Protein AF-A0A2V6L3S3-F1 (afdb_monomer_lite)

Secondary structure (DSSP, 8-state):
-HHHHHHHHHHHHH-GGGGGGT-HHHHHHHHHHHHHHHHHHHHHHHHHHTS-HHHHHHHHHHHHTTT--TT---PPPP-------HHHHHHHHHHHHHHHSTTSPPPPEEEEPPP-THHHHHHHHHHHHHHHHH-TTTGGGEEEEE--THHHHHHHHHHHHTTSTT-S-HHHHHHHHHHS--HHHHHHHIIIIIHHHTT--

pLDDT: mean 93.57, std 4.84, range [70.62, 98.62]

Radius of gyration: 24.28 Å; chains: 1; bounding box: 56×35×71 Å

Foldseek 3Di:
DQVVLVVLLVCLVVPLLVLLVQDDVSLVVSLVVNCCVVVVVQVVVCVVVVHNSVVVLVVLLVVCVVPDDPPDDDDDPDDPDPDDDLVVLVVVLCVQVCVVPPPDDAAADEAEFDDDALVSLLVLQLVLQVVCLVPVCVVSRYSYYHADHSVVNNVVLLVVCNPPPPPNTSNVSSNVVSPRDPPSSVSSCVSRVSVVSSNPD

Structure (mmCIF, N/CA/C/O backbone):
data_AF-A0A2V6L3S3-F1
#
_entry.id   AF-A0A2V6L3S3-F1
#
loop_
_atom_site.group_PDB
_atom_site.id
_atom_site.type_symbol
_atom_site.label_atom_id
_atom_site.label_alt_id
_atom_site.label_comp_id
_atom_site.label_asym_id
_atom_site.label_entity_id
_atom_site.label_seq_id
_atom_site.pdbx_PDB_ins_code
_atom_site.Cartn_x
_atom_site.Cartn_y
_atom_site.Cartn_z
_atom_site.occupancy
_atom_site.B_iso_or_equiv
_atom_site.auth_seq_id
_atom_site.auth_comp_id
_atom_site.auth_asym_id
_atom_site.auth_atom_id
_atom_site.pdbx_PDB_model_num
ATOM 1 N N . MET A 1 1 ? 25.299 8.317 -16.254 1.00 91.31 1 MET A N 1
ATOM 2 C CA . MET A 1 1 ? 23.935 7.780 -16.055 1.00 91.31 1 MET A CA 1
ATOM 3 C C . MET A 1 1 ? 23.843 6.267 -16.187 1.00 91.31 1 MET A C 1
ATOM 5 O O . MET A 1 1 ? 23.388 5.664 -15.231 1.00 91.31 1 MET A O 1
ATOM 9 N N . ALA A 1 2 ? 24.314 5.629 -17.267 1.00 91.38 2 ALA A N 1
ATOM 10 C CA . ALA A 1 2 ? 24.193 4.167 -17.424 1.00 91.38 2 ALA A CA 1
ATOM 11 C C . ALA A 1 2 ? 24.757 3.348 -16.238 1.00 91.38 2 ALA A C 1
ATOM 13 O O . ALA A 1 2 ? 24.059 2.496 -15.701 1.00 91.38 2 ALA A O 1
ATOM 14 N N . ALA A 1 3 ? 25.972 3.659 -15.766 1.00 94.81 3 ALA A N 1
ATOM 15 C CA . ALA A 1 3 ? 26.565 2.986 -14.603 1.00 94.81 3 ALA A CA 1
ATOM 16 C C . ALA A 1 3 ? 25.750 3.177 -13.308 1.00 94.81 3 ALA A C 1
ATOM 18 O O . ALA A 1 3 ? 25.602 2.243 -12.529 1.00 94.81 3 ALA A O 1
ATOM 19 N N . ILE A 1 4 ? 25.180 4.372 -13.105 1.00 94.94 4 ILE A N 1
ATOM 20 C CA . ILE A 1 4 ? 24.318 4.670 -11.951 1.00 94.94 4 ILE A CA 1
ATOM 21 C C . ILE A 1 4 ? 23.048 3.827 -12.028 1.00 94.94 4 ILE A C 1
ATOM 23 O O . ILE A 1 4 ? 22.663 3.216 -11.043 1.00 94.94 4 ILE A O 1
ATOM 27 N N . ALA A 1 5 ? 22.425 3.748 -13.200 1.00 94.19 5 ALA A N 1
ATOM 28 C CA . ALA A 1 5 ? 21.208 2.974 -13.384 1.00 94.19 5 ALA A CA 1
ATOM 29 C C . ALA A 1 5 ? 21.429 1.465 -13.173 1.00 94.19 5 ALA A C 1
ATOM 31 O O . ALA A 1 5 ? 20.579 0.807 -12.584 1.00 94.19 5 ALA A O 1
ATOM 32 N N . LEU A 1 6 ? 22.589 0.927 -13.577 1.00 94.56 6 LEU A N 1
ATOM 33 C CA . LEU A 1 6 ? 22.979 -0.455 -13.269 1.00 94.56 6 LEU A CA 1
ATOM 34 C C . LEU A 1 6 ? 23.211 -0.671 -11.768 1.00 94.56 6 LEU A C 1
ATOM 36 O O . LEU A 1 6 ? 22.798 -1.691 -11.226 1.00 94.56 6 LEU A O 1
ATOM 40 N N . LEU A 1 7 ? 23.833 0.290 -11.080 1.00 96.31 7 LEU A N 1
ATOM 41 C CA . LEU A 1 7 ? 24.012 0.217 -9.630 1.00 96.31 7 LEU A CA 1
ATOM 42 C C . LEU A 1 7 ? 22.666 0.265 -8.897 1.00 96.31 7 LEU A C 1
ATOM 44 O O . LEU A 1 7 ? 22.451 -0.518 -7.979 1.00 96.31 7 LEU A O 1
ATOM 48 N N . LEU A 1 8 ? 21.751 1.140 -9.323 1.00 95.94 8 LEU A N 1
ATOM 49 C CA . LEU A 1 8 ? 20.394 1.229 -8.779 1.00 95.94 8 LEU A CA 1
ATOM 50 C C . LEU A 1 8 ? 19.591 -0.045 -9.047 1.00 95.94 8 LEU A C 1
ATOM 52 O O . LEU A 1 8 ? 18.890 -0.510 -8.156 1.00 95.94 8 LEU A O 1
ATOM 56 N N . LEU A 1 9 ? 19.744 -0.652 -10.227 1.00 95.38 9 LEU A N 1
ATOM 57 C CA . LEU A 1 9 ? 19.162 -1.957 -10.531 1.00 95.38 9 LEU A CA 1
ATOM 58 C C . LEU A 1 9 ? 19.635 -3.018 -9.535 1.00 95.38 9 LEU A C 1
ATOM 60 O O . LEU A 1 9 ? 18.805 -3.700 -8.941 1.00 95.38 9 LEU A O 1
ATOM 64 N N . VAL A 1 10 ? 20.948 -3.139 -9.317 1.00 96.44 10 VAL A N 1
ATOM 65 C CA . VAL A 1 10 ? 21.502 -4.104 -8.353 1.00 96.44 10 VAL A CA 1
ATOM 66 C C . VAL A 1 10 ? 21.004 -3.804 -6.938 1.00 96.44 10 VAL A C 1
ATOM 68 O O . VAL A 1 10 ? 20.539 -4.711 -6.253 1.00 96.44 10 VAL A O 1
ATOM 71 N N . LEU A 1 11 ? 21.039 -2.535 -6.520 1.00 96.75 11 LEU A N 1
ATOM 72 C CA . LEU A 1 11 ? 20.575 -2.105 -5.203 1.00 96.75 11 LEU A CA 1
ATOM 73 C C . LEU A 1 11 ? 19.108 -2.482 -4.970 1.00 96.75 11 LEU A C 1
ATOM 75 O O . LEU A 1 11 ? 18.806 -3.149 -3.988 1.00 96.75 11 LEU A O 1
ATOM 79 N N . PHE A 1 12 ? 18.205 -2.110 -5.877 1.00 95.56 12 PHE A N 1
ATOM 80 C CA . PHE A 1 12 ? 16.772 -2.361 -5.708 1.00 95.56 12 PHE A CA 1
ATOM 81 C C . PHE A 1 12 ? 16.374 -3.818 -5.946 1.00 95.56 12 PHE A C 1
ATOM 83 O O . PHE A 1 12 ? 15.320 -4.224 -5.475 1.00 95.56 12 PHE A O 1
ATOM 90 N N . THR A 1 13 ? 17.217 -4.623 -6.598 1.00 93.50 13 THR A N 1
ATOM 91 C CA . THR A 1 13 ? 17.021 -6.081 -6.664 1.00 93.50 13 THR A CA 1
ATOM 92 C C . THR A 1 13 ? 17.304 -6.743 -5.312 1.00 93.50 13 THR A C 1
ATOM 94 O O . THR A 1 13 ? 16.596 -7.663 -4.915 1.00 93.50 13 THR A O 1
ATOM 97 N N . ILE A 1 14 ? 18.341 -6.290 -4.598 1.00 95.00 14 ILE A N 1
ATOM 98 C CA . ILE A 1 14 ? 18.756 -6.890 -3.319 1.00 95.00 14 ILE A CA 1
ATOM 99 C C . ILE A 1 14 ? 17.942 -6.312 -2.153 1.00 95.00 14 ILE A C 1
ATOM 101 O O . ILE A 1 14 ? 17.515 -7.048 -1.266 1.00 95.00 14 ILE A O 1
ATOM 105 N N . THR A 1 15 ? 17.727 -4.996 -2.142 1.00 94.81 15 THR A N 1
ATOM 106 C CA . THR A 1 15 ? 17.045 -4.267 -1.066 1.00 94.81 15 THR A CA 1
ATOM 107 C C . THR A 1 15 ? 16.079 -3.210 -1.619 1.00 94.81 15 THR A C 1
ATOM 109 O O . THR A 1 15 ? 16.384 -2.014 -1.610 1.00 94.81 15 THR A O 1
ATOM 112 N N . PRO A 1 16 ? 14.859 -3.601 -2.038 1.00 92.00 16 PRO A N 1
ATOM 113 C CA . PRO A 1 16 ? 13.842 -2.659 -2.520 1.00 92.00 16 PRO A CA 1
ATOM 114 C C . PRO A 1 16 ? 13.522 -1.528 -1.533 1.00 92.00 16 PRO A C 1
ATOM 116 O O . PRO A 1 16 ? 13.318 -0.379 -1.925 1.00 92.00 16 PRO A O 1
ATOM 119 N N . THR A 1 17 ? 13.526 -1.829 -0.232 1.00 94.12 17 THR A N 1
ATOM 120 C CA . THR A 1 17 ? 13.253 -0.860 0.842 1.00 94.12 17 THR A CA 1
ATOM 121 C C . THR A 1 17 ? 14.317 0.228 0.955 1.00 94.12 17 THR A C 1
ATOM 123 O O . THR A 1 17 ? 14.022 1.303 1.469 1.00 94.12 17 THR A O 1
ATOM 126 N N . ALA A 1 18 ? 15.519 0.034 0.396 1.00 95.19 18 ALA A N 1
ATOM 127 C CA . ALA A 1 18 ? 16.533 1.086 0.340 1.00 95.19 18 ALA A CA 1
ATOM 128 C C . ALA A 1 18 ? 16.036 2.331 -0.416 1.00 95.19 18 ALA A C 1
ATOM 130 O O . ALA A 1 18 ? 16.519 3.428 -0.145 1.00 95.19 18 ALA A O 1
ATOM 131 N N . ALA A 1 19 ? 15.047 2.181 -1.308 1.00 95.38 19 ALA A N 1
ATOM 132 C CA . ALA A 1 19 ? 14.398 3.284 -2.013 1.00 95.38 19 ALA A CA 1
ATOM 133 C C . ALA A 1 19 ? 13.765 4.325 -1.068 1.00 95.38 19 ALA A C 1
ATOM 135 O O . ALA A 1 19 ? 13.717 5.504 -1.417 1.00 95.38 19 ALA A O 1
ATOM 136 N N . GLN A 1 20 ? 13.347 3.924 0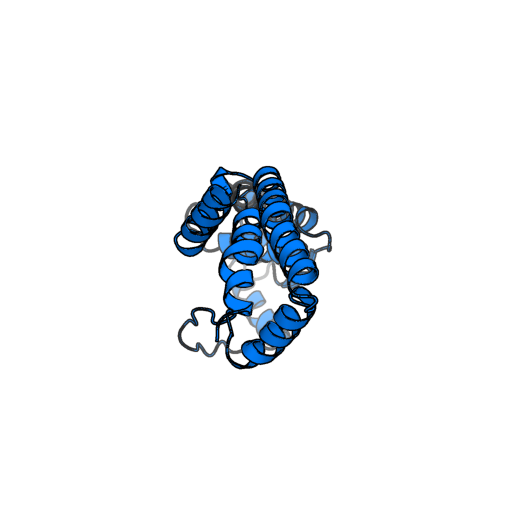.139 1.00 94.88 20 GLN A N 1
ATOM 137 C CA . GLN A 1 20 ? 12.786 4.834 1.149 1.00 94.88 20 GLN A CA 1
ATOM 138 C C . GLN A 1 20 ? 13.785 5.919 1.565 1.00 94.88 20 GLN A C 1
ATOM 140 O O . GLN A 1 20 ? 13.397 7.059 1.795 1.00 94.88 20 GLN A O 1
ATOM 145 N N . ASN A 1 21 ? 15.086 5.604 1.568 1.00 94.94 21 ASN A N 1
ATOM 146 C CA . ASN A 1 21 ? 16.140 6.561 1.921 1.00 94.94 21 ASN A CA 1
ATOM 147 C C . ASN A 1 21 ? 16.337 7.662 0.864 1.00 94.94 21 ASN A C 1
ATOM 149 O O . ASN A 1 21 ? 16.964 8.680 1.146 1.00 94.94 21 ASN A O 1
ATOM 153 N N . PHE A 1 22 ? 15.841 7.456 -0.359 1.00 94.38 22 PHE A N 1
ATOM 154 C CA . PHE A 1 22 ? 15.927 8.436 -1.445 1.00 94.38 22 PHE A CA 1
ATOM 155 C C . PHE A 1 22 ? 14.681 9.323 -1.510 1.00 94.38 22 PHE A C 1
ATOM 157 O O . PHE A 1 22 ? 14.774 10.489 -1.902 1.00 94.38 22 PHE A O 1
ATOM 164 N N . GLY A 1 23 ? 13.525 8.763 -1.149 1.00 93.88 23 GLY A N 1
ATOM 165 C CA . GLY A 1 23 ? 12.222 9.401 -1.260 1.00 93.88 23 GLY A CA 1
ATOM 166 C C . GLY A 1 23 ? 11.669 9.433 -2.689 1.00 93.88 23 GLY A C 1
ATOM 167 O O . GLY A 1 23 ? 12.393 9.372 -3.690 1.00 93.88 23 GLY A O 1
ATOM 168 N N . LEU A 1 24 ? 10.347 9.586 -2.773 1.00 93.75 24 LEU A N 1
ATOM 169 C CA . LEU A 1 24 ? 9.568 9.425 -4.003 1.00 93.75 24 LEU A CA 1
ATOM 170 C C . LEU A 1 24 ? 10.051 10.302 -5.162 1.00 93.75 24 LEU A C 1
ATOM 172 O O . LEU A 1 24 ? 10.251 9.818 -6.277 1.00 93.75 24 LEU A O 1
ATOM 176 N N . GLY A 1 25 ? 10.246 11.599 -4.905 1.00 95.62 25 GLY A N 1
ATOM 177 C CA . GLY A 1 25 ? 10.663 12.552 -5.936 1.00 95.62 25 GLY A CA 1
ATOM 178 C C . GLY A 1 25 ? 12.017 12.188 -6.545 1.00 95.62 25 GLY A C 1
ATOM 179 O O . GLY A 1 25 ? 12.182 12.221 -7.765 1.00 95.62 25 GLY A O 1
ATOM 180 N N . THR A 1 26 ? 12.965 11.760 -5.709 1.00 96.38 26 THR A N 1
ATOM 181 C CA . THR A 1 26 ? 14.287 11.312 -6.154 1.00 96.38 26 THR A CA 1
ATOM 182 C C . THR A 1 26 ? 14.177 10.054 -7.004 1.00 96.38 26 THR A C 1
ATOM 184 O O . THR A 1 26 ? 14.771 10.003 -8.080 1.00 96.38 26 THR A O 1
ATOM 187 N N . ILE A 1 27 ? 13.387 9.062 -6.574 1.00 96.81 27 ILE A N 1
ATOM 188 C CA . ILE A 1 27 ? 13.175 7.827 -7.341 1.00 96.81 27 ILE A CA 1
ATOM 189 C C . ILE A 1 27 ? 12.592 8.136 -8.721 1.00 96.81 27 ILE A C 1
ATOM 191 O O . ILE A 1 27 ? 13.123 7.648 -9.717 1.00 96.81 27 ILE A O 1
ATOM 195 N N . LEU A 1 28 ? 11.577 8.998 -8.815 1.00 96.06 28 LEU A N 1
ATOM 196 C CA . LEU A 1 28 ? 10.986 9.390 -10.099 1.00 96.06 28 LEU A CA 1
ATOM 197 C C . LEU A 1 28 ? 12.007 10.062 -11.030 1.00 96.06 28 LEU A C 1
ATOM 199 O O . LEU A 1 28 ? 12.094 9.708 -12.207 1.00 96.06 28 LEU A O 1
ATOM 203 N N . CYS A 1 29 ? 12.824 10.978 -10.506 1.00 96.88 29 CYS A N 1
ATOM 204 C CA . CYS A 1 29 ? 13.893 11.621 -11.273 1.00 96.88 29 CYS A CA 1
ATOM 205 C C . CYS A 1 29 ? 14.959 10.616 -11.738 1.00 96.88 29 CYS A C 1
ATOM 207 O O . CYS A 1 29 ? 15.397 10.669 -12.889 1.00 96.88 29 CYS A O 1
ATOM 209 N N . LEU A 1 30 ? 15.361 9.681 -10.872 1.00 96.12 30 LEU A N 1
ATOM 210 C CA . LEU A 1 30 ? 16.334 8.637 -11.200 1.00 96.12 30 LEU A CA 1
ATOM 211 C C . LEU A 1 30 ? 15.793 7.671 -12.260 1.00 96.12 30 LEU A C 1
ATOM 213 O O . LEU A 1 30 ? 16.520 7.334 -13.197 1.00 96.12 30 LEU A 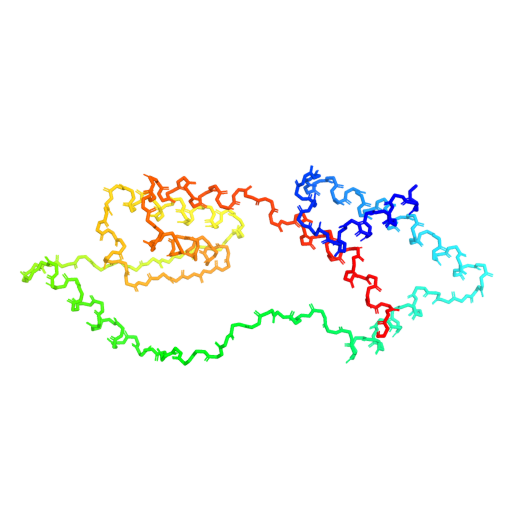O 1
ATOM 217 N N . VAL A 1 31 ? 14.525 7.264 -12.153 1.00 94.94 31 VAL A N 1
ATOM 218 C CA . VAL A 1 31 ? 13.835 6.444 -13.161 1.00 94.94 31 VAL A CA 1
ATOM 219 C C . VAL A 1 31 ? 13.811 7.175 -14.498 1.00 94.94 31 VAL A C 1
ATOM 221 O O . VAL A 1 31 ? 14.273 6.620 -15.494 1.00 94.94 31 VAL A O 1
ATOM 224 N N . ALA A 1 32 ? 13.352 8.429 -14.525 1.00 95.50 32 ALA A N 1
ATOM 225 C CA . ALA A 1 32 ? 13.282 9.221 -15.750 1.00 95.50 32 ALA A CA 1
ATOM 226 C C . ALA A 1 32 ? 14.665 9.388 -16.400 1.00 95.50 32 ALA A C 1
ATOM 228 O O . ALA A 1 32 ? 14.820 9.161 -17.599 1.00 95.50 32 ALA A O 1
ATOM 229 N N . ALA A 1 33 ? 15.698 9.712 -15.619 1.00 96.06 33 ALA A N 1
ATOM 230 C CA . ALA A 1 33 ? 17.052 9.886 -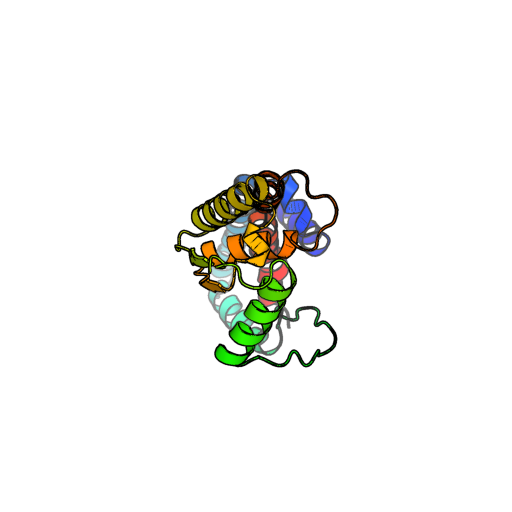16.139 1.00 96.06 33 ALA A CA 1
ATOM 231 C C . ALA A 1 33 ? 17.666 8.571 -16.659 1.00 96.06 33 ALA A C 1
ATOM 233 O O . ALA A 1 33 ? 18.350 8.560 -17.692 1.00 96.06 33 ALA A O 1
ATOM 234 N N . SER A 1 34 ? 17.396 7.453 -15.980 1.00 94.12 34 SER A N 1
ATOM 235 C CA . SER A 1 34 ? 17.798 6.115 -16.426 1.00 94.12 34 SER A CA 1
ATOM 236 C C . SER A 1 34 ? 17.117 5.757 -17.748 1.00 94.12 34 SER A C 1
ATOM 238 O O . SER A 1 34 ? 17.786 5.361 -18.704 1.00 94.12 34 SER A O 1
ATOM 240 N N . TRP A 1 35 ? 15.808 5.990 -17.846 1.00 89.69 35 TRP A N 1
ATOM 241 C CA . TRP A 1 35 ? 15.018 5.687 -19.036 1.00 89.69 35 TRP A CA 1
ATOM 242 C C . TRP A 1 35 ? 15.331 6.578 -20.231 1.00 89.69 35 TRP A C 1
ATOM 244 O O . TRP A 1 35 ? 15.373 6.081 -21.351 1.00 89.69 35 TRP A O 1
ATOM 254 N N . VAL A 1 36 ? 15.619 7.864 -20.032 1.00 94.56 36 VAL A N 1
ATOM 255 C CA . VAL A 1 36 ? 16.092 8.733 -21.122 1.00 94.56 36 VAL A CA 1
ATOM 256 C C . VAL A 1 36 ? 17.423 8.216 -21.673 1.00 94.56 36 VAL A C 1
ATOM 258 O O . VAL A 1 36 ? 17.611 8.170 -22.888 1.00 94.56 36 VAL A O 1
ATOM 261 N N . THR A 1 37 ? 18.322 7.759 -20.795 1.00 93.31 37 THR A N 1
ATOM 262 C CA . THR A 1 37 ? 19.627 7.216 -21.199 1.00 93.31 37 THR A CA 1
ATOM 263 C C . THR A 1 37 ? 19.471 5.920 -22.002 1.00 93.31 37 THR A C 1
ATOM 265 O O . THR A 1 37 ? 19.965 5.829 -23.126 1.00 93.31 37 THR A O 1
ATOM 268 N N . PHE A 1 38 ? 18.772 4.919 -21.459 1.00 91.94 38 PHE A N 1
ATOM 269 C CA . PHE A 1 38 ? 18.618 3.622 -22.129 1.00 91.94 38 PHE A CA 1
ATOM 270 C C . PHE A 1 38 ? 17.645 3.675 -23.304 1.00 91.94 38 PHE A C 1
ATOM 272 O O . PHE A 1 38 ? 17.946 3.145 -24.369 1.00 91.94 38 PHE A O 1
ATOM 279 N N . GLY A 1 39 ? 16.515 4.361 -23.157 1.00 92.44 39 GLY A N 1
ATOM 280 C CA . GLY A 1 39 ? 15.556 4.574 -24.237 1.00 92.44 39 GLY A CA 1
ATOM 281 C C . GLY A 1 39 ? 16.190 5.308 -25.418 1.00 92.44 39 GLY A C 1
ATOM 282 O O . GLY A 1 39 ? 16.038 4.875 -26.559 1.00 92.44 39 GLY A O 1
ATOM 283 N N . GLY A 1 40 ? 16.986 6.352 -25.159 1.00 94.75 40 GLY A N 1
ATOM 284 C CA . GLY A 1 40 ? 17.753 7.044 -26.197 1.00 94.75 40 GLY A CA 1
ATOM 285 C C . GLY A 1 40 ? 18.730 6.117 -26.925 1.00 94.75 40 GLY A C 1
ATOM 286 O O . GLY A 1 40 ? 18.796 6.129 -28.156 1.00 94.75 40 GLY A O 1
ATOM 287 N N . PHE A 1 41 ? 19.429 5.254 -26.184 1.00 94.75 41 PHE A N 1
ATOM 288 C CA . PHE A 1 41 ? 20.317 4.245 -26.762 1.00 94.75 41 PHE A CA 1
ATOM 289 C C . PHE A 1 41 ? 19.565 3.211 -27.621 1.00 94.75 41 PHE A C 1
ATOM 291 O O . PHE A 1 41 ? 19.992 2.914 -28.735 1.00 94.75 41 PHE A O 1
ATOM 298 N N . LEU A 1 42 ? 18.404 2.720 -27.176 1.00 94.88 42 LEU A N 1
ATOM 299 C CA . LEU A 1 42 ? 17.564 1.795 -27.950 1.00 94.88 42 LEU A CA 1
ATOM 300 C C . LEU A 1 42 ? 17.012 2.432 -29.235 1.00 94.88 42 LEU A C 1
ATOM 302 O O . LEU A 1 42 ? 16.955 1.783 -30.284 1.00 94.88 42 LEU A O 1
ATOM 306 N N . VAL A 1 43 ? 16.638 3.714 -29.188 1.00 96.25 43 VAL A N 1
ATOM 307 C CA . VAL A 1 43 ? 16.233 4.476 -30.382 1.00 96.25 43 VAL A CA 1
ATOM 308 C C . VAL A 1 43 ? 17.409 4.638 -31.341 1.00 96.25 43 VAL A C 1
ATOM 310 O O . VAL A 1 43 ? 17.240 4.470 -32.550 1.00 96.25 43 VAL A O 1
ATOM 313 N N . TYR A 1 44 ? 18.602 4.937 -30.824 1.00 97.06 44 TYR A N 1
ATOM 314 C CA . TYR A 1 44 ? 19.819 5.006 -31.628 1.00 97.06 44 TYR A CA 1
ATOM 315 C C . TYR A 1 44 ? 20.101 3.671 -32.335 1.00 97.06 44 TYR A C 1
ATOM 317 O O . TYR A 1 44 ? 20.282 3.662 -33.555 1.00 97.06 44 TYR A O 1
ATOM 325 N N . LEU A 1 45 ? 20.027 2.545 -31.613 1.00 97.00 45 LEU A N 1
ATOM 326 C CA . LEU A 1 45 ? 20.168 1.204 -32.191 1.00 97.00 45 LEU A CA 1
ATOM 327 C C . LEU A 1 45 ? 19.103 0.912 -33.253 1.00 97.00 45 LEU A C 1
ATOM 329 O O . LEU A 1 45 ? 19.413 0.387 -34.321 1.00 97.00 45 LEU A O 1
ATOM 333 N N . SER A 1 46 ? 17.859 1.326 -33.008 1.00 97.00 46 SER A N 1
ATOM 334 C CA . SER A 1 46 ? 16.783 1.163 -33.989 1.00 97.00 46 SER A CA 1
ATOM 335 C C . SER A 1 46 ? 17.097 1.874 -35.308 1.00 97.00 46 SER A C 1
ATOM 337 O O . SER A 1 46 ? 16.843 1.344 -36.390 1.00 97.00 46 SER A O 1
ATOM 339 N N . ARG A 1 47 ? 17.683 3.076 -35.231 1.00 96.75 47 ARG A N 1
ATOM 340 C CA . ARG A 1 47 ? 18.041 3.879 -36.408 1.00 96.75 47 ARG A CA 1
ATOM 341 C C . ARG A 1 47 ? 19.248 3.317 -37.152 1.00 96.75 47 ARG A C 1
ATOM 343 O O . ARG A 1 47 ? 19.200 3.244 -38.378 1.00 96.75 47 ARG A O 1
ATOM 350 N N . ILE A 1 48 ? 20.308 2.925 -36.442 1.00 97.62 48 ILE A N 1
ATOM 351 C CA . ILE A 1 48 ? 21.543 2.442 -37.079 1.00 97.62 48 ILE A CA 1
ATOM 352 C C . ILE A 1 48 ? 21.353 1.065 -37.721 1.00 97.62 48 ILE A C 1
ATOM 354 O O . ILE A 1 48 ? 21.834 0.838 -38.827 1.00 97.62 48 ILE A O 1
ATOM 358 N N . TRP A 1 49 ? 20.588 0.175 -37.084 1.00 97.25 49 TRP A N 1
ATOM 359 C CA . TRP A 1 49 ? 20.285 -1.151 -37.628 1.00 97.25 49 TRP A CA 1
ATOM 360 C C . TRP A 1 49 ? 19.087 -1.157 -38.579 1.00 97.25 49 TRP A C 1
ATOM 362 O O . TRP A 1 49 ? 18.826 -2.177 -39.209 1.00 97.25 49 TRP A O 1
ATOM 372 N N . ARG A 1 50 ? 18.357 -0.034 -38.696 1.00 95.88 50 ARG A N 1
ATOM 373 C CA . ARG A 1 50 ? 17.090 0.072 -39.448 1.00 95.88 50 ARG A CA 1
ATOM 374 C C . ARG A 1 50 ? 16.099 -1.033 -39.070 1.00 95.88 50 ARG A C 1
ATOM 376 O O . ARG A 1 50 ? 15.361 -1.547 -39.906 1.00 95.88 50 ARG A O 1
ATOM 383 N N . PHE A 1 51 ? 16.102 -1.386 -37.793 1.00 96.88 51 PHE A N 1
ATOM 384 C CA . PHE A 1 51 ? 15.327 -2.472 -37.220 1.00 96.88 51 PHE A CA 1
ATOM 385 C C . PHE A 1 51 ? 14.502 -1.920 -36.054 1.00 96.88 51 PHE A C 1
ATOM 387 O O . PHE A 1 51 ? 15.027 -1.124 -35.274 1.00 96.88 51 PHE A O 1
ATOM 394 N N . PRO A 1 52 ? 13.219 -2.285 -35.897 1.00 95.94 52 PRO A N 1
ATOM 395 C CA . PRO A 1 52 ? 12.372 -1.709 -34.860 1.00 95.94 52 PRO A CA 1
ATOM 396 C C . PRO A 1 52 ? 12.670 -2.347 -33.491 1.00 95.94 52 PRO A C 1
ATOM 398 O O . PRO A 1 52 ? 11.894 -3.166 -32.995 1.00 95.94 52 PRO A O 1
ATOM 401 N N . VAL A 1 53 ? 13.794 -1.975 -32.863 1.00 96.12 53 VAL A N 1
ATOM 402 C CA . VAL A 1 53 ? 14.272 -2.582 -31.601 1.00 96.12 53 VAL A CA 1
ATOM 403 C C . VAL A 1 53 ? 13.222 -2.466 -30.497 1.00 96.12 53 VAL A C 1
ATOM 405 O O . VAL A 1 53 ? 12.931 -3.460 -29.845 1.00 96.12 53 VAL A O 1
ATOM 408 N N . ILE A 1 54 ? 12.590 -1.299 -30.321 1.00 92.88 54 ILE A N 1
ATOM 409 C CA . ILE A 1 54 ? 11.556 -1.107 -29.285 1.00 92.88 54 ILE A CA 1
ATOM 410 C C . ILE A 1 54 ? 10.350 -2.022 -29.526 1.00 92.88 54 ILE A C 1
ATOM 412 O O . ILE A 1 54 ? 9.900 -2.691 -28.601 1.00 92.88 54 ILE A O 1
ATOM 416 N N . ALA A 1 55 ? 9.845 -2.095 -30.762 1.00 95.06 55 ALA A N 1
ATOM 417 C CA . ALA A 1 55 ? 8.723 -2.980 -31.080 1.00 95.06 55 ALA A CA 1
ATOM 418 C C . ALA A 1 55 ? 9.099 -4.452 -30.860 1.00 95.06 55 ALA A C 1
ATOM 420 O O . ALA A 1 55 ? 8.297 -5.230 -30.356 1.00 95.06 55 ALA A O 1
ATOM 421 N N . SER A 1 56 ? 10.342 -4.814 -31.174 1.00 95.31 56 SER A N 1
ATOM 422 C CA . SER A 1 56 ? 10.856 -6.165 -30.961 1.00 95.31 56 SER A CA 1
ATOM 423 C C . SER A 1 56 ? 10.955 -6.501 -29.478 1.00 95.31 56 SER A C 1
ATOM 425 O O . SER A 1 56 ? 10.550 -7.590 -29.097 1.00 95.31 56 SER A O 1
ATOM 427 N N . LEU A 1 57 ? 11.404 -5.564 -28.633 1.00 93.56 57 LEU A N 1
ATOM 428 C CA . LEU A 1 57 ? 11.400 -5.716 -27.175 1.00 93.56 57 LEU A CA 1
ATOM 429 C C . LEU A 1 57 ? 9.981 -5.872 -26.617 1.00 93.56 57 LEU A C 1
ATOM 431 O O . LEU A 1 57 ? 9.778 -6.691 -25.730 1.00 93.56 57 LEU A O 1
ATOM 435 N N . LEU A 1 58 ? 8.993 -5.145 -27.150 1.00 94.31 58 LEU A N 1
ATOM 436 C CA . LEU A 1 58 ? 7.589 -5.326 -26.760 1.00 94.31 58 LEU A CA 1
ATOM 437 C C . LEU A 1 58 ? 7.072 -6.723 -27.124 1.00 94.31 58 LEU A C 1
ATOM 439 O O . LEU A 1 58 ? 6.430 -7.364 -26.298 1.00 94.31 58 LEU A O 1
ATOM 443 N N . VAL A 1 59 ? 7.382 -7.219 -28.326 1.00 95.31 59 VAL A N 1
ATOM 444 C CA . VAL A 1 59 ? 7.053 -8.600 -28.721 1.00 95.31 59 VAL A CA 1
ATOM 445 C C . VAL A 1 59 ? 7.736 -9.599 -27.788 1.00 95.31 59 VAL A C 1
ATOM 447 O O . VAL A 1 59 ? 7.096 -10.536 -27.325 1.00 95.31 59 VAL A O 1
ATOM 450 N N . LEU A 1 60 ? 9.006 -9.370 -27.459 1.00 94.19 60 LEU A N 1
ATOM 451 C CA . LEU A 1 60 ? 9.778 -10.196 -26.533 1.00 94.19 60 LEU A CA 1
ATOM 452 C C . LEU A 1 60 ? 9.136 -10.237 -25.140 1.00 94.19 60 LEU A C 1
ATOM 454 O O . LEU A 1 60 ? 8.958 -11.317 -24.588 1.00 94.19 60 LEU A O 1
ATOM 458 N N . ALA A 1 61 ? 8.699 -9.087 -24.621 1.00 92.81 61 ALA A N 1
ATOM 459 C CA . ALA A 1 61 ? 7.995 -9.006 -23.346 1.00 92.81 61 ALA A CA 1
ATOM 460 C C . ALA A 1 61 ? 6.654 -9.751 -23.355 1.00 92.81 61 ALA A C 1
ATOM 462 O O . ALA A 1 61 ? 6.319 -10.419 -22.380 1.00 92.81 61 ALA A O 1
ATOM 463 N N . LEU A 1 62 ? 5.901 -9.690 -24.458 1.00 93.56 62 LEU A N 1
ATOM 464 C CA . LEU A 1 62 ? 4.662 -10.459 -24.612 1.00 93.56 62 LEU A CA 1
ATOM 465 C C . LEU A 1 62 ? 4.927 -11.968 -24.649 1.00 93.56 62 LEU A C 1
ATOM 467 O O . LEU A 1 62 ? 4.185 -12.731 -24.037 1.00 93.56 62 LEU A O 1
ATOM 471 N N . LEU A 1 63 ? 5.989 -12.398 -25.335 1.00 93.50 63 LEU A N 1
ATOM 472 C CA . LEU A 1 63 ? 6.386 -13.805 -25.391 1.00 93.50 63 LEU A CA 1
ATOM 473 C C . LEU A 1 63 ? 6.866 -14.311 -24.028 1.00 93.50 63 LEU A C 1
ATOM 475 O O . LEU A 1 63 ? 6.505 -15.409 -23.625 1.00 93.50 63 LEU A O 1
ATOM 479 N N . PHE A 1 64 ? 7.649 -13.525 -23.295 1.00 92.88 64 PHE A N 1
ATOM 480 C CA . PHE A 1 64 ? 8.156 -13.939 -21.986 1.00 92.88 64 PHE A CA 1
ATOM 481 C C . PHE A 1 64 ? 7.137 -13.789 -20.861 1.00 92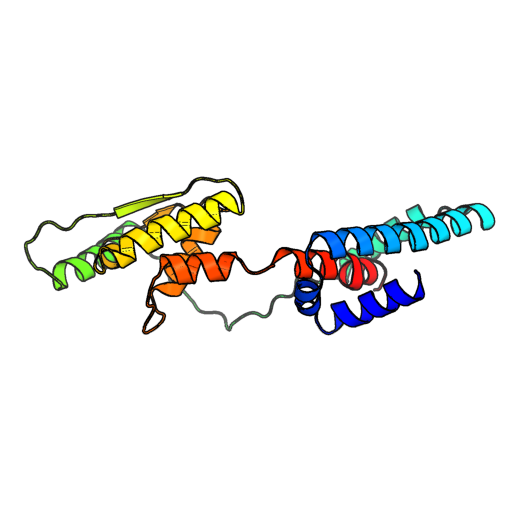.88 64 PHE A C 1
ATOM 483 O O . PHE A 1 64 ? 7.250 -14.479 -19.854 1.00 92.88 64 PHE A O 1
ATOM 490 N N . SER A 1 65 ? 6.077 -12.997 -21.043 1.00 89.50 65 SER A N 1
ATOM 491 C CA . SER A 1 65 ? 4.988 -12.885 -20.064 1.00 89.50 65 SER A CA 1
ATOM 492 C C . SER A 1 65 ? 4.300 -14.220 -19.741 1.00 89.50 65 SER A C 1
ATOM 494 O O . SER A 1 65 ? 3.619 -14.296 -18.722 1.00 89.50 65 SER A O 1
ATOM 496 N N . PHE A 1 66 ? 4.450 -15.254 -20.577 1.00 88.81 66 PHE A N 1
ATOM 497 C CA . PHE A 1 66 ? 3.936 -16.598 -20.293 1.00 88.81 66 PHE A CA 1
ATOM 498 C C . PHE A 1 66 ? 4.745 -17.359 -19.230 1.00 88.81 66 PHE A C 1
ATOM 500 O O . PHE A 1 66 ? 4.201 -18.264 -18.604 1.00 88.81 66 PHE A O 1
ATOM 507 N N . TRP A 1 67 ? 6.017 -17.004 -19.027 1.00 86.94 67 TRP A N 1
ATOM 508 C CA . TRP A 1 67 ? 6.924 -17.663 -18.074 1.00 86.94 67 TRP A CA 1
ATOM 509 C C . TRP A 1 67 ? 7.360 -16.749 -16.931 1.00 86.94 67 TRP A C 1
ATOM 511 O O . TRP A 1 67 ? 7.690 -17.224 -15.848 1.00 86.94 67 TRP A O 1
ATOM 521 N N . ASN A 1 68 ? 7.302 -15.438 -17.146 1.00 84.69 68 ASN A N 1
ATOM 522 C CA . ASN A 1 68 ? 7.735 -14.454 -16.178 1.00 84.69 68 ASN A CA 1
ATOM 523 C C . ASN A 1 68 ? 6.578 -13.978 -15.279 1.00 84.69 68 ASN A C 1
ATOM 525 O O . ASN A 1 68 ? 5.962 -12.926 -15.516 1.00 84.69 68 ASN A O 1
ATOM 529 N N . ASP A 1 69 ? 6.291 -14.776 -14.246 1.00 77.69 69 ASP A N 1
ATOM 530 C CA . ASP A 1 69 ? 5.345 -14.436 -13.182 1.00 77.69 69 ASP A CA 1
ATOM 531 C C . ASP A 1 69 ? 6.055 -13.964 -11.903 1.00 77.69 69 ASP A C 1
ATOM 533 O O . ASP A 1 69 ? 6.479 -14.752 -11.057 1.00 77.69 69 ASP A O 1
ATOM 537 N N . ASN A 1 70 ? 6.127 -12.643 -11.743 1.00 75.00 70 ASN A N 1
ATOM 538 C CA . ASN A 1 70 ? 6.664 -11.987 -10.548 1.00 75.00 70 ASN A CA 1
ATOM 539 C C . ASN A 1 70 ? 5.629 -11.781 -9.430 1.00 75.00 70 ASN A C 1
ATOM 541 O O . ASN A 1 70 ? 5.907 -11.065 -8.470 1.00 75.00 70 ASN A O 1
ATOM 545 N N . HIS A 1 71 ? 4.431 -12.366 -9.527 1.00 70.62 71 HIS A N 1
ATOM 546 C CA . HIS A 1 71 ? 3.376 -12.190 -8.519 1.00 70.62 71 HIS A CA 1
ATOM 547 C C . HIS A 1 71 ? 3.347 -13.308 -7.474 1.00 70.62 71 HIS A C 1
ATOM 549 O O . HIS A 1 71 ? 2.399 -13.391 -6.689 1.00 70.62 71 HIS A O 1
ATOM 555 N N . ILE A 1 72 ? 4.369 -14.169 -7.437 1.00 73.44 72 ILE A N 1
ATOM 556 C CA . ILE A 1 72 ? 4.482 -15.216 -6.422 1.00 73.44 72 ILE A CA 1
ATOM 557 C C . ILE A 1 72 ? 4.682 -14.548 -5.060 1.00 73.44 72 ILE A C 1
ATOM 559 O O . ILE A 1 72 ? 5.777 -14.134 -4.682 1.00 73.44 72 ILE A O 1
ATOM 563 N N . VAL A 1 73 ? 3.597 -14.458 -4.301 1.00 80.25 73 VAL A N 1
ATOM 564 C CA . VAL A 1 73 ? 3.618 -14.019 -2.910 1.00 80.25 73 VAL A CA 1
ATOM 565 C C . VAL A 1 73 ? 3.893 -15.205 -1.992 1.00 80.25 73 VAL A C 1
ATOM 567 O O . VAL A 1 73 ? 3.442 -16.325 -2.239 1.00 80.25 73 VAL A O 1
ATOM 570 N N . ARG A 1 74 ? 4.628 -14.972 -0.898 1.00 83.19 74 ARG A N 1
ATOM 571 C CA . ARG A 1 74 ? 4.831 -15.999 0.129 1.00 83.19 74 ARG A CA 1
ATOM 572 C C . ARG A 1 74 ? 3.489 -16.310 0.783 1.00 83.19 74 ARG A C 1
ATOM 574 O O . ARG A 1 74 ? 2.958 -15.493 1.531 1.00 83.19 74 ARG A O 1
ATOM 581 N N . LEU A 1 75 ? 2.966 -17.500 0.521 1.00 87.00 75 LEU A N 1
ATOM 582 C CA . LEU A 1 75 ? 1.728 -17.960 1.132 1.00 87.00 75 LEU A CA 1
ATOM 583 C C . LEU A 1 75 ? 2.003 -18.444 2.557 1.00 87.00 75 LEU A C 1
ATOM 585 O O . LEU A 1 75 ? 2.971 -19.162 2.814 1.00 87.00 75 LEU A O 1
ATOM 589 N N . ALA A 1 76 ? 1.139 -18.050 3.489 1.00 87.38 76 ALA A N 1
ATOM 590 C CA . ALA A 1 76 ? 1.010 -18.771 4.746 1.00 87.38 76 ALA A CA 1
ATOM 591 C C . ALA A 1 76 ? 0.362 -20.145 4.475 1.00 87.38 76 ALA A C 1
ATOM 593 O O . ALA A 1 76 ? -0.339 -20.293 3.467 1.00 87.38 76 ALA A O 1
ATOM 594 N N . PRO A 1 77 ? 0.575 -21.155 5.341 1.00 90.88 77 PRO A N 1
ATOM 595 C CA . PRO A 1 77 ? -0.156 -22.414 5.253 1.00 90.88 77 PRO A CA 1
ATOM 596 C C . PRO A 1 77 ? -1.666 -22.155 5.121 1.00 90.88 77 PRO A C 1
ATOM 598 O O . PRO A 1 77 ? -2.173 -21.279 5.828 1.00 90.88 77 PRO A O 1
ATOM 601 N N 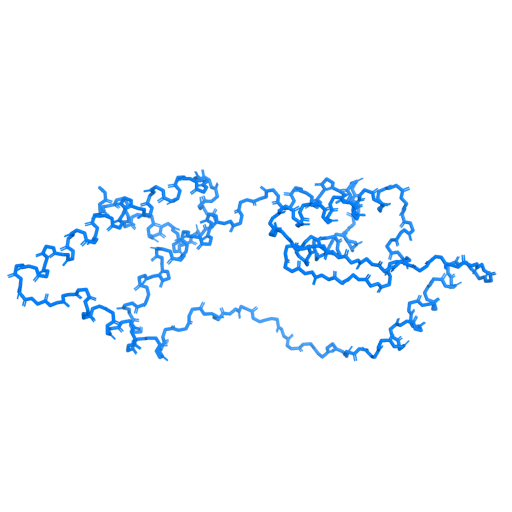. PRO A 1 78 ? -2.385 -22.874 4.236 1.00 84.38 78 PRO A N 1
ATOM 602 C CA . PRO A 1 78 ? -3.823 -22.703 4.093 1.00 84.38 78 PRO A CA 1
ATOM 603 C C . PRO A 1 78 ? -4.506 -22.880 5.446 1.00 84.38 78 PRO A C 1
ATOM 605 O O . PRO A 1 78 ? -4.432 -23.946 6.056 1.00 84.38 78 PRO A O 1
ATOM 608 N N . GLN A 1 79 ? -5.155 -21.822 5.915 1.00 86.31 79 GLN A N 1
ATOM 609 C CA . GLN A 1 79 ? -5.969 -21.852 7.114 1.00 86.31 79 GLN A CA 1
ATOM 610 C C . GLN A 1 79 ? -7.424 -21.759 6.672 1.00 86.31 79 GLN A C 1
ATOM 612 O O . GLN A 1 79 ? -7.823 -20.786 6.029 1.00 86.31 79 GLN A O 1
ATOM 617 N N . GLU A 1 80 ? -8.221 -22.777 6.992 1.00 84.44 80 GLU A N 1
ATOM 618 C CA . GLU A 1 80 ? -9.668 -22.693 6.824 1.00 84.44 80 GLU A CA 1
ATOM 619 C C . GLU A 1 80 ? -10.206 -21.689 7.844 1.00 84.44 80 GLU A C 1
ATOM 621 O O . GLU A 1 80 ? -10.403 -22.007 9.015 1.00 84.44 80 GLU A O 1
ATOM 626 N N . ILE A 1 81 ? -10.394 -20.444 7.408 1.00 81.44 81 ILE A N 1
ATOM 627 C CA . ILE A 1 81 ? -11.107 -19.434 8.185 1.00 81.44 81 ILE A CA 1
ATOM 628 C C . ILE A 1 81 ? -12.583 -19.559 7.794 1.00 81.44 81 ILE A C 1
ATOM 630 O O . ILE A 1 81 ? -12.945 -19.151 6.683 1.00 81.44 81 ILE A O 1
ATOM 634 N N . PRO A 1 82 ? -13.446 -20.148 8.644 1.00 84.31 82 PRO A N 1
ATOM 635 C CA . PRO A 1 82 ? -14.862 -20.257 8.336 1.00 84.31 82 PRO A CA 1
ATOM 636 C C . PRO A 1 82 ? -15.436 -18.848 8.195 1.00 84.31 82 PRO A C 1
ATOM 638 O O . PRO A 1 82 ? -15.437 -18.061 9.140 1.00 84.31 82 PRO A O 1
ATOM 641 N N . ARG A 1 83 ? -15.919 -18.514 6.996 1.00 83.62 83 ARG A N 1
ATOM 642 C CA . ARG A 1 83 ? -16.651 -17.265 6.786 1.00 83.62 83 ARG A CA 1
ATOM 643 C C . ARG A 1 83 ? -17.995 -17.394 7.483 1.00 83.62 83 ARG A C 1
ATOM 645 O O . ARG A 1 83 ? -18.850 -18.159 7.037 1.00 83.62 83 ARG A O 1
ATOM 652 N N . LEU A 1 84 ? -18.155 -16.683 8.595 1.00 88.88 84 LEU A N 1
ATOM 653 C CA . LEU A 1 84 ? -19.434 -16.623 9.281 1.00 88.88 84 LEU A CA 1
ATOM 654 C C . LEU A 1 84 ? -20.459 -15.890 8.417 1.00 88.88 84 LEU A C 1
ATOM 656 O O . LEU A 1 84 ? -20.150 -14.913 7.737 1.00 88.88 84 LEU A O 1
ATOM 660 N N . ASP A 1 85 ? -21.694 -16.375 8.486 1.00 93.25 85 ASP A N 1
ATOM 661 C CA . ASP A 1 85 ? -22.850 -15.595 8.070 1.00 93.25 85 ASP A CA 1
ATOM 662 C C . ASP A 1 85 ? -22.969 -14.338 8.947 1.00 93.25 85 ASP A C 1
ATOM 664 O O . ASP A 1 85 ? -22.626 -14.375 10.130 1.00 93.25 85 ASP A O 1
ATOM 668 N N . VAL A 1 86 ? -23.466 -13.237 8.382 1.00 92.62 86 VAL A N 1
ATOM 669 C CA . VAL A 1 86 ? -23.536 -11.945 9.082 1.00 92.62 86 VAL A CA 1
ATOM 670 C C . VAL A 1 86 ? -24.397 -12.029 10.343 1.00 92.62 86 VAL A C 1
ATOM 672 O O . VAL A 1 86 ? -24.029 -11.431 11.351 1.00 92.62 86 VAL A O 1
ATOM 675 N N . LEU A 1 87 ? -25.491 -12.801 10.333 1.00 94.94 87 LEU A N 1
ATOM 676 C CA . LEU A 1 87 ? -26.331 -12.970 11.523 1.00 94.94 87 LEU A CA 1
ATOM 677 C C . LEU A 1 87 ? -25.585 -13.743 12.609 1.00 94.94 87 LEU A C 1
ATOM 679 O O . LEU A 1 87 ? -25.585 -13.332 13.761 1.00 94.94 87 LEU A O 1
ATOM 683 N N . LYS A 1 88 ? -24.847 -14.793 12.233 1.00 95.00 88 LYS A N 1
ATOM 684 C CA . LYS A 1 88 ? -24.002 -15.534 13.184 1.00 95.00 88 LYS A CA 1
ATOM 685 C C . LYS A 1 88 ? -22.855 -14.682 13.728 1.00 95.00 88 LYS A C 1
ATOM 687 O O . LYS A 1 88 ? -22.487 -14.823 14.888 1.00 95.00 88 LYS A O 1
ATOM 692 N N . ALA A 1 89 ? -22.266 -13.821 12.899 1.00 94.12 89 ALA A N 1
ATOM 693 C CA . ALA A 1 89 ? -21.239 -12.884 13.343 1.00 94.12 89 ALA A CA 1
ATOM 694 C C . ALA A 1 89 ? -21.816 -11.867 14.338 1.00 94.12 89 ALA A C 1
ATOM 696 O O . ALA A 1 89 ? -21.173 -11.572 15.343 1.00 94.12 89 ALA A O 1
ATOM 697 N N . PHE A 1 90 ? -23.034 -11.379 14.084 1.00 95.38 90 PHE A N 1
ATOM 698 C CA . PHE A 1 90 ? -23.754 -10.496 14.998 1.00 95.38 90 PHE A CA 1
ATOM 699 C C . PHE A 1 90 ? -24.078 -11.187 16.321 1.00 95.38 90 PHE A C 1
ATOM 701 O O . PHE A 1 90 ? -23.788 -10.620 17.367 1.00 95.38 90 PHE A O 1
ATOM 708 N N . ASP A 1 91 ? -24.598 -12.416 16.288 1.00 95.06 91 ASP A N 1
ATOM 709 C CA . ASP A 1 91 ? -24.881 -13.193 17.498 1.00 95.06 91 ASP A CA 1
ATOM 710 C C . ASP A 1 91 ? -23.611 -13.377 18.343 1.00 95.06 91 ASP A C 1
ATOM 712 O O . ASP A 1 91 ? -23.623 -13.149 19.553 1.00 95.06 91 ASP A O 1
ATOM 716 N N . ASN A 1 92 ? -22.486 -13.717 17.703 1.00 94.00 92 ASN A N 1
ATOM 717 C CA . ASN A 1 92 ? -21.197 -13.853 18.381 1.00 94.00 92 ASN A CA 1
ATOM 718 C C . ASN A 1 92 ? -20.718 -12.535 18.998 1.00 94.00 92 ASN A C 1
ATOM 720 O O . ASN A 1 92 ? -20.264 -12.524 20.141 1.00 94.00 92 ASN A O 1
ATOM 724 N N . TRP A 1 93 ? -20.811 -11.431 18.254 1.00 94.44 93 TRP A N 1
ATOM 725 C CA . TRP A 1 93 ? -20.473 -10.104 18.763 1.00 94.44 93 TRP A CA 1
ATOM 726 C C . TRP A 1 93 ? -21.366 -9.720 19.951 1.00 94.44 93 TRP A C 1
ATOM 728 O O . TRP A 1 93 ? -20.860 -9.299 20.988 1.00 94.44 93 TRP A O 1
ATOM 738 N N . TYR A 1 94 ? -22.679 -9.933 19.838 1.00 94.44 94 TYR A N 1
ATOM 739 C CA . TYR A 1 94 ? -23.644 -9.587 20.877 1.00 94.44 94 TYR A CA 1
ATOM 740 C C . TYR A 1 94 ? -23.367 -10.341 22.179 1.00 94.44 94 TYR A C 1
ATOM 742 O O . TYR A 1 94 ? -23.351 -9.723 23.239 1.00 94.44 94 TYR A O 1
ATOM 750 N N . VAL A 1 95 ? -23.068 -11.644 22.110 1.00 93.69 95 VAL A N 1
ATOM 751 C CA . VAL A 1 95 ? -22.690 -12.436 23.293 1.00 93.69 95 VAL A CA 1
ATOM 752 C C . VAL A 1 95 ? -21.445 -11.864 23.977 1.00 93.69 95 VAL A C 1
ATOM 754 O O . VAL A 1 95 ? -21.429 -11.744 25.200 1.00 93.69 95 VAL A O 1
ATOM 757 N N . LEU A 1 96 ? -20.423 -11.469 23.207 1.00 91.38 96 LEU A N 1
ATOM 758 C CA . LEU A 1 96 ? -19.187 -10.898 23.757 1.00 91.38 96 LEU A CA 1
ATOM 759 C C . LEU A 1 96 ? -19.435 -9.584 24.502 1.00 91.38 96 LEU A C 1
ATOM 761 O O . LEU A 1 96 ? -18.843 -9.361 25.557 1.00 91.38 96 LEU A O 1
ATOM 765 N N . VAL A 1 97 ? -20.291 -8.718 23.961 1.00 92.19 97 VAL A N 1
ATOM 766 C CA . VAL A 1 97 ? -20.604 -7.425 24.580 1.00 92.19 97 VAL A CA 1
ATOM 767 C C . VAL A 1 97 ? -21.550 -7.597 25.777 1.00 92.19 97 VAL A C 1
ATOM 769 O O . VAL A 1 97 ? -21.327 -7.003 26.833 1.00 92.19 97 VAL A O 1
ATOM 772 N N . GLU A 1 98 ? -22.551 -8.473 25.668 1.00 92.75 98 GLU A N 1
ATOM 773 C CA . GLU A 1 98 ? -23.491 -8.785 26.752 1.00 92.75 98 GLU A CA 1
ATOM 774 C C . GLU A 1 98 ? -22.784 -9.376 27.979 1.00 92.75 98 GLU A C 1
ATOM 776 O O . GLU A 1 98 ? -23.119 -9.033 29.114 1.00 92.75 98 GLU A O 1
ATOM 781 N N . ASP A 1 99 ? -21.757 -10.206 27.780 1.00 89.88 99 ASP A N 1
ATOM 782 C CA . ASP A 1 99 ? -20.961 -10.752 28.881 1.00 89.88 99 ASP A CA 1
ATOM 783 C C . ASP A 1 99 ? -20.125 -9.691 29.618 1.00 89.88 99 ASP A C 1
ATOM 785 O O . ASP A 1 99 ? -19.787 -9.896 30.786 1.00 89.88 99 ASP A O 1
ATOM 789 N N . GLN A 1 100 ? -19.835 -8.537 29.001 1.00 85.44 100 GLN A N 1
ATOM 790 C CA . GLN A 1 100 ? -19.163 -7.430 29.690 1.00 85.44 100 GLN A CA 1
ATOM 791 C C . GLN A 1 100 ? -20.109 -6.683 30.637 1.00 85.44 100 GLN A C 1
ATOM 793 O O . GLN A 1 100 ? -19.687 -6.302 31.733 1.00 85.44 100 GLN A O 1
ATOM 798 N N . ARG A 1 101 ? -21.372 -6.460 30.236 1.00 84.25 101 ARG A N 1
ATOM 799 C CA . ARG A 1 101 ? -22.393 -5.768 31.047 1.00 84.25 101 ARG A CA 1
ATOM 800 C C . ARG A 1 101 ? -23.810 -6.276 30.772 1.00 84.25 101 ARG A C 1
ATOM 802 O O . ARG A 1 101 ? -24.532 -5.750 29.932 1.00 84.25 101 ARG A O 1
ATOM 809 N N . ARG A 1 102 ? -24.232 -7.280 31.536 1.00 87.44 102 ARG A N 1
ATOM 810 C CA . ARG A 1 102 ? -25.528 -7.938 31.329 1.00 87.44 102 ARG A CA 1
ATOM 811 C C . ARG A 1 102 ? -26.723 -7.027 31.594 1.00 87.44 102 ARG A C 1
ATOM 813 O O . ARG A 1 102 ? -26.791 -6.377 32.635 1.00 87.44 102 ARG A O 1
ATOM 820 N N . GLY A 1 103 ? -27.706 -7.072 30.698 1.00 84.50 103 GLY A N 1
ATOM 821 C CA . GLY A 1 103 ? -28.979 -6.359 30.816 1.00 84.50 103 GLY A CA 1
ATOM 822 C C . GLY A 1 103 ? -28.906 -4.858 30.525 1.00 84.50 103 GLY A C 1
ATOM 823 O O . GLY A 1 103 ? -29.908 -4.162 30.706 1.00 84.50 103 GLY A O 1
ATOM 824 N N . GLU A 1 104 ? -27.754 -4.352 30.081 1.00 89.00 104 GLU A N 1
ATOM 825 C CA . GLU A 1 104 ? -27.587 -2.966 29.643 1.00 89.00 104 GLU A CA 1
ATOM 826 C C . GLU A 1 104 ? -27.838 -2.827 28.132 1.00 89.00 104 GLU A C 1
ATOM 828 O O . GLU A 1 104 ? -27.736 -3.778 27.360 1.00 89.00 104 GLU A O 1
ATOM 833 N N . THR A 1 105 ? -28.202 -1.621 27.687 1.00 90.12 105 THR A N 1
ATOM 834 C CA . THR A 1 105 ? -28.269 -1.322 26.249 1.00 90.12 105 THR A CA 1
ATOM 835 C C . THR A 1 105 ? -26.867 -1.044 25.725 1.00 90.12 105 THR A C 1
ATOM 837 O O . THR A 1 105 ? -26.239 -0.068 26.135 1.00 90.12 105 THR A O 1
ATOM 840 N N . HIS A 1 106 ? -26.411 -1.863 24.781 1.00 89.94 106 HIS A N 1
ATOM 841 C CA . HIS A 1 106 ? -25.088 -1.731 24.173 1.00 89.94 106 HIS A CA 1
ATOM 842 C C . HIS A 1 106 ? -25.134 -0.897 22.891 1.00 89.94 106 HIS A C 1
ATOM 844 O O . HIS A 1 106 ? -25.977 -1.162 22.027 1.00 89.94 106 HIS A O 1
ATOM 850 N N . PRO A 1 107 ? -24.245 0.094 22.710 1.00 93.19 107 PRO A N 1
ATOM 851 C CA . PRO A 1 107 ? -24.118 0.769 21.427 1.00 93.19 107 PRO A CA 1
ATOM 852 C C . PRO A 1 107 ? -23.591 -0.200 20.361 1.00 93.19 107 PRO A C 1
ATOM 854 O O . PRO A 1 107 ? -22.622 -0.915 20.578 1.00 93.19 107 PRO A O 1
ATOM 857 N N . LEU A 1 108 ? -24.209 -0.194 19.184 1.00 94.88 108 LEU A N 1
ATOM 858 C CA . LEU A 1 108 ? -23.716 -0.900 18.004 1.00 94.88 108 LEU A CA 1
ATOM 859 C C . LEU A 1 108 ? -23.092 0.124 17.057 1.00 94.88 108 LEU A C 1
ATOM 861 O O . LEU A 1 108 ? -23.800 0.998 16.550 1.00 94.88 108 LEU A O 1
ATOM 865 N N . TYR A 1 109 ? -21.794 0.004 16.783 1.00 96.69 109 TYR A N 1
ATOM 866 C CA . TYR A 1 109 ? -21.128 0.843 15.791 1.00 96.69 109 TYR A CA 1
ATOM 867 C C . TYR A 1 109 ? -20.931 0.096 14.473 1.00 96.69 109 TYR A C 1
ATOM 869 O O . TYR A 1 109 ? -20.408 -1.018 14.427 1.00 96.69 109 TYR A O 1
ATOM 877 N N . ILE A 1 110 ? -21.324 0.759 13.386 1.00 97.25 110 ILE A N 1
ATOM 878 C CA . ILE A 1 110 ? -21.003 0.378 12.013 1.00 97.25 110 ILE A CA 1
ATOM 879 C C . ILE A 1 110 ? -20.337 1.587 11.369 1.00 97.25 110 ILE A C 1
ATOM 881 O O . ILE A 1 110 ? -20.916 2.673 11.326 1.00 97.25 110 ILE A O 1
ATOM 885 N N . VAL A 1 111 ? -19.119 1.405 10.875 1.00 97.88 111 VAL A N 1
ATOM 886 C CA . VAL A 1 111 ? -18.331 2.470 10.254 1.00 97.88 111 VAL A CA 1
ATOM 887 C C . VAL A 1 111 ? -18.374 2.302 8.744 1.00 97.88 111 VAL A C 1
ATOM 889 O O . VAL A 1 111 ? -18.118 1.220 8.228 1.00 97.88 111 VAL A O 1
ATOM 892 N N . ALA A 1 112 ? -18.656 3.379 8.016 1.00 97.69 112 ALA A N 1
ATOM 893 C CA . ALA A 1 112 ? -18.511 3.429 6.566 1.00 97.69 112 ALA A CA 1
ATOM 894 C C . ALA A 1 112 ? -17.411 4.427 6.209 1.00 97.69 112 ALA A C 1
ATOM 896 O O . ALA A 1 112 ? -17.477 5.595 6.585 1.00 97.69 112 ALA A O 1
ATOM 897 N N . THR A 1 113 ? -16.389 3.950 5.506 1.00 97.31 113 THR A N 1
ATOM 898 C CA . THR A 1 113 ? -15.218 4.753 5.138 1.00 97.31 113 THR A CA 1
ATOM 899 C C . THR A 1 113 ? -15.350 5.290 3.714 1.00 97.31 113 THR A C 1
ATOM 901 O O . THR A 1 113 ? -15.899 4.627 2.831 1.00 97.31 113 THR A O 1
ATOM 904 N N . GLU A 1 114 ? -14.838 6.496 3.476 1.00 95.12 114 GLU A N 1
ATOM 905 C CA . GLU A 1 114 ? -14.808 7.103 2.143 1.00 95.12 114 GLU A CA 1
ATOM 906 C C . GLU A 1 114 ? -13.568 6.680 1.336 1.00 95.12 114 GLU A C 1
ATOM 908 O O . GLU A 1 114 ? -12.555 6.236 1.878 1.00 95.12 114 GLU A O 1
ATOM 913 N N . SER A 1 115 ? -13.616 6.886 0.015 1.00 94.31 115 SER A N 1
ATOM 914 C CA . SER A 1 115 ? -12.478 6.673 -0.886 1.00 94.31 115 SER A CA 1
ATOM 915 C C . SER A 1 115 ? -11.768 7.988 -1.203 1.00 94.31 115 SER A C 1
ATOM 917 O O . SER A 1 115 ? -12.381 8.933 -1.691 1.00 94.31 115 SER A O 1
ATOM 919 N N . SER A 1 116 ? -10.455 8.044 -0.978 1.00 94.75 116 SER A N 1
ATOM 920 C CA . SER A 1 116 ? -9.592 9.137 -1.454 1.00 94.75 116 SER A CA 1
ATOM 921 C C . SER A 1 116 ? -8.098 8.771 -1.398 1.00 94.75 116 SER A C 1
ATOM 923 O O . SER A 1 116 ? -7.249 9.610 -1.072 1.00 94.75 116 SER A O 1
ATOM 925 N N . GLY A 1 117 ? -7.757 7.506 -1.659 1.00 93.25 117 GLY A N 1
ATOM 926 C CA . GLY A 1 117 ? -6.378 7.018 -1.543 1.00 93.25 117 GLY A CA 1
ATOM 927 C C . GLY A 1 117 ? -5.776 7.305 -0.162 1.00 93.25 117 GLY A C 1
ATOM 928 O O . GLY A 1 117 ? -6.453 7.151 0.855 1.00 93.25 117 GLY A O 1
ATOM 929 N N . ILE A 1 118 ? -4.526 7.775 -0.124 1.00 93.69 118 ILE A N 1
ATOM 930 C CA . ILE A 1 118 ? -3.783 7.981 1.128 1.00 93.69 118 ILE A CA 1
ATOM 931 C C . ILE A 1 118 ? -4.491 8.934 2.104 1.00 93.69 118 ILE A C 1
ATOM 933 O O . ILE A 1 118 ? -4.498 8.680 3.303 1.00 93.69 118 ILE A O 1
ATOM 937 N N . ARG A 1 119 ? -5.188 9.970 1.613 1.00 96.00 119 ARG A N 1
ATOM 938 C CA . ARG A 1 119 ? -5.931 10.899 2.482 1.00 96.00 119 ARG A CA 1
ATOM 939 C C . ARG A 1 119 ? -7.036 10.185 3.261 1.00 96.00 119 ARG A C 1
ATOM 941 O O . ARG A 1 119 ? -7.183 10.420 4.455 1.00 96.00 119 ARG A O 1
ATOM 948 N N . ALA A 1 120 ? -7.794 9.316 2.591 1.00 97.25 120 ALA A N 1
ATOM 949 C CA . ALA A 1 120 ? -8.838 8.536 3.249 1.00 97.25 120 ALA A CA 1
ATOM 950 C C . ALA A 1 120 ? -8.255 7.507 4.223 1.00 97.25 120 ALA A C 1
ATOM 952 O O . ALA A 1 120 ? -8.837 7.303 5.284 1.00 97.25 120 ALA A O 1
ATOM 953 N N . ALA A 1 121 ? -7.103 6.910 3.901 1.00 97.62 121 ALA A N 1
ATOM 954 C CA . ALA A 1 121 ? -6.415 5.989 4.803 1.00 97.62 121 ALA A CA 1
ATOM 955 C C . ALA A 1 121 ? -6.024 6.686 6.115 1.00 97.62 121 ALA A C 1
ATOM 957 O O . ALA A 1 121 ? -6.416 6.233 7.189 1.00 97.62 121 ALA A O 1
ATOM 958 N N . TYR A 1 122 ? -5.354 7.840 6.016 1.00 97.75 122 TYR A N 1
ATOM 959 C CA . TYR A 1 122 ? -4.986 8.665 7.169 1.00 97.75 122 TYR A CA 1
ATOM 960 C C . TYR A 1 122 ? -6.190 9.114 7.982 1.00 97.75 122 TYR A C 1
ATOM 962 O O . TYR A 1 122 ? -6.190 8.990 9.201 1.00 97.75 122 TYR A O 1
ATOM 970 N N . TRP A 1 123 ? -7.216 9.640 7.313 1.00 97.88 123 TRP A N 1
ATOM 971 C CA . TRP A 1 123 ? -8.405 10.126 8.000 1.00 97.88 123 TRP A CA 1
ATOM 972 C C . TRP A 1 123 ? -9.121 9.001 8.746 1.00 97.88 123 TRP A C 1
ATOM 974 O O . TRP A 1 123 ? -9.474 9.159 9.910 1.00 97.88 123 TRP A O 1
ATOM 984 N N . THR A 1 124 ? -9.277 7.846 8.097 1.00 98.31 124 THR A N 1
ATOM 985 C CA . THR A 1 124 ? -9.940 6.680 8.687 1.00 98.31 124 THR A CA 1
ATOM 986 C C . THR A 1 124 ? -9.193 6.195 9.924 1.00 98.31 124 THR A C 1
ATOM 988 O O . THR A 1 124 ? -9.804 6.088 10.984 1.00 98.31 124 THR A O 1
ATOM 991 N N . VAL A 1 125 ? -7.880 5.951 9.824 1.00 98.38 125 VAL A N 1
ATOM 992 C CA . VAL A 1 125 ? -7.111 5.447 10.971 1.00 98.38 125 VAL A CA 1
ATOM 993 C C . VAL A 1 125 ? -7.032 6.481 12.095 1.00 98.38 125 VAL A C 1
ATOM 995 O O . VAL A 1 125 ? -7.152 6.121 13.261 1.00 98.38 125 VAL A O 1
ATOM 998 N N . ALA A 1 126 ? -6.907 7.771 11.765 1.00 98.44 126 ALA A N 1
ATOM 999 C CA . ALA A 1 126 ? -6.824 8.827 12.766 1.00 98.44 126 ALA A CA 1
ATOM 1000 C C . ALA A 1 126 ? -8.137 8.994 13.537 1.00 98.44 126 ALA A C 1
ATOM 1002 O O . ALA A 1 126 ? -8.109 9.158 14.752 1.00 98.44 126 ALA A O 1
ATOM 1003 N N . VAL A 1 127 ? -9.285 8.945 12.851 1.00 98.31 127 VAL A N 1
ATOM 1004 C CA . VAL A 1 127 ? -10.600 9.068 13.493 1.00 98.31 127 VAL A CA 1
ATOM 1005 C C . VAL A 1 127 ? -10.906 7.841 14.345 1.00 98.31 127 VAL A C 1
ATOM 1007 O O . VAL A 1 127 ? -11.280 8.000 15.503 1.00 98.31 127 VAL A O 1
ATOM 1010 N N . LEU A 1 128 ? -10.726 6.629 13.810 1.00 98.50 128 LEU A N 1
ATOM 1011 C CA . LEU A 1 128 ? -10.965 5.402 14.576 1.00 98.50 128 LEU A CA 1
ATOM 1012 C C . LEU A 1 128 ? -10.017 5.296 15.772 1.00 98.50 128 LEU A C 1
ATOM 1014 O O . LEU A 1 128 ? -10.463 5.006 16.880 1.00 98.50 128 LEU A O 1
ATOM 1018 N N . GLY A 1 129 ? -8.739 5.619 15.564 1.00 98.38 129 GLY A N 1
ATOM 1019 C CA . GLY A 1 129 ? -7.736 5.663 16.620 1.00 98.38 129 GLY A CA 1
ATOM 1020 C C . GLY A 1 129 ? -8.071 6.680 17.709 1.00 98.38 129 GLY A C 1
ATOM 1021 O O . GLY A 1 129 ? -8.061 6.329 18.878 1.00 98.38 129 GLY A O 1
ATOM 1022 N N . GLU A 1 130 ? -8.468 7.905 17.352 1.00 98.62 130 GLU A N 1
ATOM 1023 C CA . GLU A 1 130 ? -8.846 8.938 18.330 1.00 98.62 130 GLU A CA 1
ATOM 1024 C C . GLU A 1 130 ? -10.088 8.540 19.144 1.00 98.62 130 GLU A C 1
ATOM 1026 O O . GLU A 1 130 ? -10.166 8.823 20.341 1.00 98.62 130 GLU A O 1
ATOM 1031 N N . ILE A 1 131 ? -11.075 7.899 18.506 1.00 98.31 131 ILE A N 1
ATOM 1032 C CA . ILE A 1 131 ? -12.267 7.403 19.205 1.00 98.31 131 ILE A CA 1
ATOM 1033 C C . ILE A 1 131 ? -11.870 6.288 20.179 1.00 98.31 131 ILE A C 1
ATOM 1035 O O . ILE A 1 131 ? -12.314 6.319 21.326 1.00 98.31 131 ILE A O 1
ATOM 1039 N N . GLN A 1 132 ? -11.019 5.351 19.754 1.00 98.12 132 GLN A N 1
ATOM 1040 C CA . GLN A 1 132 ? -10.521 4.268 20.604 1.00 98.12 132 GLN A CA 1
ATOM 1041 C C . GLN A 1 132 ? -9.672 4.793 21.773 1.00 98.12 132 GLN A C 1
ATOM 1043 O O . GLN A 1 132 ? -9.855 4.350 22.905 1.00 98.12 132 GLN A O 1
ATOM 1048 N N . ASP A 1 133 ? -8.810 5.782 21.529 1.00 97.94 133 ASP A N 1
ATOM 1049 C CA . ASP A 1 133 ? -7.975 6.428 22.549 1.00 97.94 133 ASP A CA 1
ATOM 1050 C C . ASP A 1 133 ? -8.830 7.097 23.637 1.00 97.94 133 ASP A C 1
ATOM 1052 O O . ASP A 1 133 ? -8.520 7.033 24.827 1.00 97.94 133 ASP A O 1
ATOM 1056 N N . LYS A 1 134 ? -9.944 7.728 23.242 1.00 97.94 134 LYS A N 1
ATOM 1057 C CA . LYS A 1 134 ? -10.881 8.387 24.168 1.00 97.94 134 LYS A CA 1
ATOM 1058 C C . LYS A 1 134 ? -11.868 7.430 24.825 1.00 97.94 134 LYS A C 1
ATOM 1060 O O . LYS A 1 134 ? -12.392 7.739 25.895 1.00 97.94 134 LYS A O 1
ATOM 1065 N N . ASN A 1 135 ? -12.157 6.306 24.182 1.00 95.62 135 ASN A N 1
ATOM 1066 C CA . ASN A 1 135 ? -13.087 5.300 24.661 1.00 95.62 135 ASN A CA 1
ATOM 1067 C C . ASN A 1 135 ? -12.513 3.897 24.416 1.00 95.62 135 ASN A C 1
ATOM 1069 O O . ASN A 1 135 ? -12.768 3.315 23.361 1.00 95.62 135 ASN A O 1
ATOM 1073 N N . PRO A 1 136 ? -11.836 3.305 25.417 1.00 92.56 136 PRO A N 1
ATOM 1074 C CA . PRO A 1 136 ? -11.268 1.964 25.295 1.00 92.56 136 PRO A CA 1
ATOM 1075 C C . PRO A 1 136 ? -12.293 0.873 24.945 1.00 92.56 136 PRO A C 1
ATOM 1077 O O . PRO A 1 136 ? -11.923 -0.162 24.395 1.00 92.56 136 PRO A O 1
ATOM 1080 N N . ASN A 1 137 ? -13.583 1.106 25.220 1.00 91.62 137 ASN A N 1
ATOM 1081 C CA . ASN A 1 137 ? -14.660 0.171 24.894 1.00 91.62 137 ASN A CA 1
ATOM 1082 C C . ASN A 1 137 ? -15.178 0.314 23.453 1.00 91.62 137 ASN A C 1
ATOM 1084 O O . ASN A 1 137 ? -16.047 -0.461 23.062 1.00 91.62 137 ASN A O 1
ATOM 1088 N N . PHE A 1 138 ? -14.709 1.284 22.661 1.00 95.94 138 PHE A N 1
ATOM 1089 C CA . PHE A 1 138 ? -15.219 1.522 21.307 1.00 95.94 138 PHE A CA 1
ATOM 1090 C C . PHE A 1 138 ? -15.052 0.299 20.399 1.00 95.94 138 PHE A C 1
ATOM 1092 O O . PHE A 1 138 ? -16.040 -0.155 19.827 1.00 95.94 138 PHE A O 1
ATOM 1099 N N . ALA A 1 139 ? -13.848 -0.272 20.320 1.00 95.25 139 ALA A N 1
ATOM 1100 C CA . ALA A 1 139 ? -13.563 -1.428 19.472 1.00 95.25 139 ALA A CA 1
ATOM 1101 C C . ALA A 1 139 ? -14.417 -2.655 19.827 1.00 95.25 139 ALA A C 1
ATOM 1103 O O . ALA A 1 139 ? -14.893 -3.345 18.934 1.00 95.25 139 ALA A O 1
ATOM 1104 N N . ALA A 1 140 ? -14.701 -2.889 21.114 1.00 93.50 140 ALA A N 1
ATOM 1105 C CA . ALA A 1 140 ? -15.591 -3.978 21.531 1.00 93.50 140 ALA A CA 1
ATOM 1106 C C . ALA A 1 140 ? -17.028 -3.806 20.995 1.00 93.50 140 ALA A C 1
ATOM 1108 O O . ALA A 1 140 ? -17.728 -4.785 20.755 1.00 93.50 140 ALA A O 1
ATOM 1109 N N . HIS A 1 141 ? -17.457 -2.564 20.765 1.00 95.44 141 HIS A N 1
ATOM 1110 C CA . HIS A 1 141 ? -18.776 -2.218 20.234 1.00 95.44 141 HIS A CA 1
ATOM 1111 C C . HIS A 1 141 ? -18.771 -1.969 18.713 1.00 95.44 141 HIS A C 1
ATOM 1113 O O . HIS A 1 141 ? -19.817 -1.673 18.127 1.00 95.44 141 HIS A O 1
ATOM 1119 N N . LEU A 1 142 ? -17.609 -2.072 18.060 1.00 96.44 142 LEU A N 1
ATOM 1120 C CA . LEU A 1 142 ? -17.460 -1.935 16.618 1.00 96.44 142 LEU A CA 1
ATOM 1121 C C . LEU A 1 142 ? -17.748 -3.274 15.945 1.00 96.44 142 LEU A C 1
ATOM 1123 O O . LEU A 1 142 ? -16.924 -4.181 15.943 1.00 96.44 142 LEU A O 1
ATOM 1127 N N . PHE A 1 143 ? -18.938 -3.391 15.364 1.00 96.25 143 PHE A N 1
ATOM 1128 C CA . PHE A 1 143 ? -19.371 -4.633 14.732 1.00 96.25 143 PHE A CA 1
ATOM 1129 C C . PHE A 1 143 ? -18.832 -4.790 13.309 1.00 96.25 143 PHE A C 1
ATOM 1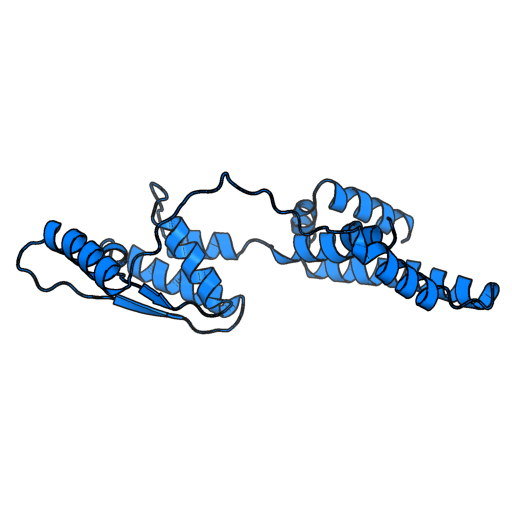131 O O . PHE A 1 143 ? -18.482 -5.892 12.891 1.00 96.25 143 PHE A O 1
ATOM 1138 N N . ALA A 1 144 ? -18.793 -3.699 12.539 1.00 95.81 144 ALA A N 1
ATOM 1139 C CA . ALA A 1 144 ? -18.377 -3.755 11.144 1.00 95.81 144 ALA A CA 1
ATOM 1140 C C . ALA A 1 144 ? -17.759 -2.443 10.656 1.00 95.81 144 ALA A C 1
ATOM 1142 O O . ALA A 1 144 ? -18.236 -1.351 10.977 1.00 95.81 144 ALA A O 1
ATOM 1143 N N . ILE A 1 145 ? -16.754 -2.572 9.785 1.00 97.19 145 ILE A N 1
ATOM 1144 C CA . ILE A 1 145 ? -16.195 -1.472 8.999 1.00 97.19 145 ILE A CA 1
ATOM 1145 C C . ILE A 1 145 ? -16.386 -1.782 7.512 1.00 97.19 145 ILE A C 1
ATOM 1147 O O . ILE A 1 145 ? -15.807 -2.723 6.972 1.00 97.19 145 ILE A O 1
ATOM 1151 N N . ASN A 1 146 ? -17.176 -0.964 6.824 1.00 95.81 146 ASN A N 1
ATOM 1152 C CA . ASN A 1 146 ? -17.244 -0.959 5.371 1.00 95.81 146 ASN A CA 1
ATOM 1153 C C . ASN A 1 146 ? -16.086 -0.122 4.799 1.00 95.81 146 ASN A C 1
ATOM 1155 O O . ASN A 1 146 ? -16.087 1.115 4.856 1.00 95.81 146 ASN A O 1
ATOM 1159 N N . GLY A 1 147 ? -15.084 -0.821 4.269 1.00 95.31 147 GLY A N 1
ATOM 1160 C CA . GLY A 1 147 ? -13.869 -0.255 3.691 1.00 95.31 147 GLY A CA 1
ATOM 1161 C C . GLY A 1 147 ? -13.992 0.012 2.189 1.00 95.31 147 GLY A C 1
ATOM 1162 O O . GLY A 1 147 ? -14.265 -0.930 1.446 1.00 95.31 147 GLY A O 1
ATOM 1163 N N . VAL A 1 148 ? -13.665 1.222 1.712 1.00 95.38 148 VAL A N 1
ATOM 1164 C CA . VAL A 1 148 ? -13.484 1.487 0.267 1.00 95.38 148 VAL A CA 1
ATOM 1165 C C . VAL A 1 148 ? -12.094 2.057 -0.042 1.00 95.38 148 VAL A C 1
ATOM 1167 O O . VAL A 1 148 ? -11.745 3.147 0.407 1.00 95.38 148 VAL A O 1
ATOM 1170 N N . SER A 1 149 ? -11.319 1.369 -0.892 1.00 95.38 149 SER A N 1
ATOM 1171 C CA . SER A 1 149 ? -10.014 1.828 -1.405 1.00 95.38 149 SER A CA 1
ATOM 1172 C C . SER A 1 149 ? -9.073 2.294 -0.276 1.00 95.38 149 SER A C 1
ATOM 1174 O O . SER A 1 149 ? -8.686 1.495 0.571 1.00 95.38 149 SER A O 1
ATOM 1176 N N . GLY A 1 150 ? -8.721 3.583 -0.221 1.00 95.56 150 GLY A N 1
ATOM 1177 C CA . GLY A 1 150 ? -7.911 4.154 0.857 1.00 95.56 150 GLY A CA 1
ATOM 1178 C C . GLY A 1 150 ? -8.531 4.003 2.251 1.00 95.56 150 GLY A C 1
ATOM 1179 O O . GLY A 1 150 ? -7.809 3.727 3.202 1.00 95.56 150 GLY A O 1
ATOM 1180 N N . GLY A 1 151 ? -9.856 4.109 2.379 1.00 97.62 151 GLY A N 1
ATOM 1181 C CA . GLY A 1 151 ? -10.549 3.868 3.646 1.00 97.62 151 GLY A CA 1
ATOM 1182 C C . GLY A 1 151 ? -10.385 2.428 4.142 1.00 97.62 151 GLY A C 1
ATOM 1183 O O . GLY A 1 151 ? -10.176 2.216 5.334 1.00 97.62 151 GLY A O 1
ATOM 1184 N N . SER A 1 152 ? -10.350 1.443 3.232 1.00 97.69 152 SER A N 1
ATOM 1185 C CA . SER A 1 152 ? -10.044 0.045 3.577 1.00 97.69 152 SER A CA 1
ATOM 1186 C C . SER A 1 152 ? -8.650 -0.102 4.186 1.00 97.69 152 SER A C 1
ATOM 1188 O O . SER A 1 152 ? -8.481 -0.860 5.135 1.00 97.69 152 SER A O 1
ATOM 1190 N N . LEU A 1 153 ? -7.659 0.630 3.663 1.00 97.25 153 LEU A N 1
ATOM 1191 C CA . LEU A 1 153 ? -6.293 0.595 4.188 1.00 97.25 153 LEU A CA 1
ATOM 1192 C C . LEU A 1 153 ? -6.230 1.168 5.610 1.00 97.25 153 LEU A C 1
ATOM 1194 O O . LEU A 1 153 ? -5.648 0.543 6.489 1.00 97.25 153 LEU A O 1
ATOM 1198 N N . GLY A 1 154 ? -6.863 2.321 5.850 1.00 97.94 154 GLY A N 1
ATOM 1199 C CA . GLY A 1 154 ? -6.921 2.912 7.191 1.00 97.94 154 GLY A CA 1
ATOM 1200 C C . GLY A 1 154 ? -7.652 2.023 8.203 1.00 97.94 154 GLY A C 1
ATOM 1201 O O . GLY A 1 154 ? -7.187 1.870 9.329 1.00 97.94 154 GLY A O 1
ATOM 1202 N N . ALA A 1 155 ? -8.751 1.388 7.786 1.00 98.25 155 ALA A N 1
ATOM 1203 C CA . ALA A 1 155 ? -9.483 0.421 8.602 1.00 98.25 155 ALA A CA 1
ATOM 1204 C C . ALA A 1 155 ? -8.631 -0.810 8.947 1.00 98.25 155 ALA A C 1
ATOM 1206 O O . ALA A 1 155 ? -8.601 -1.231 10.098 1.00 98.25 155 ALA A O 1
ATOM 1207 N N . ALA A 1 156 ? -7.898 -1.354 7.970 1.00 97.81 156 ALA A N 1
ATOM 1208 C CA . ALA A 1 156 ? -7.022 -2.501 8.185 1.00 97.81 156 ALA A CA 1
ATOM 1209 C C . ALA A 1 156 ? -5.873 -2.187 9.156 1.00 97.81 156 ALA A C 1
ATOM 1211 O O . ALA A 1 156 ? -5.547 -3.024 9.991 1.00 97.81 156 ALA A O 1
ATOM 1212 N N . VAL A 1 157 ? -5.279 -0.988 9.079 1.00 98.06 157 VAL A N 1
ATOM 1213 C CA . VAL A 1 157 ? -4.246 -0.559 10.040 1.00 98.06 157 VAL A CA 1
ATOM 1214 C C . VAL A 1 157 ? -4.828 -0.412 11.444 1.00 98.06 157 VAL A C 1
ATOM 1216 O O . VAL A 1 157 ? -4.209 -0.870 12.397 1.00 98.06 157 VAL A O 1
ATOM 1219 N N . PHE A 1 158 ? -6.018 0.181 11.582 1.00 98.38 158 PHE A N 1
ATOM 1220 C CA . PHE A 1 158 ? -6.689 0.287 12.879 1.00 98.38 158 PHE A CA 1
ATOM 1221 C C . PHE A 1 158 ? -6.952 -1.094 13.501 1.00 98.38 158 PHE A C 1
ATOM 1223 O O . PHE A 1 158 ? -6.548 -1.333 14.634 1.00 98.38 158 PHE A O 1
ATOM 1230 N N . GLU A 1 159 ? -7.549 -2.019 12.744 1.00 97.38 159 GLU A N 1
ATOM 1231 C CA . GLU A 1 159 ? -7.803 -3.398 13.189 1.00 97.38 159 GLU A CA 1
ATOM 1232 C C . GLU A 1 159 ? -6.512 -4.137 13.566 1.00 97.38 159 GLU A C 1
ATOM 1234 O O . GLU A 1 159 ? -6.465 -4.832 14.579 1.00 97.38 159 GLU A O 1
ATOM 1239 N N . ALA A 1 160 ? -5.435 -3.950 12.796 1.00 97.31 160 ALA A N 1
ATOM 1240 C CA . ALA A 1 160 ? -4.139 -4.563 13.078 1.00 97.31 160 ALA A CA 1
ATOM 1241 C C . ALA A 1 160 ? -3.488 -4.047 14.373 1.00 97.31 160 ALA A C 1
ATOM 1243 O O . ALA A 1 160 ? -2.676 -4.760 14.953 1.00 97.31 160 ALA A O 1
ATOM 1244 N N . LEU A 1 161 ? -3.845 -2.845 14.837 1.00 98.00 161 LEU A N 1
ATOM 1245 C CA . LEU A 1 161 ? -3.353 -2.286 16.099 1.00 98.00 161 LEU A CA 1
ATOM 1246 C C . LEU A 1 161 ? -4.127 -2.790 17.322 1.00 98.00 161 LEU A C 1
ATOM 1248 O O . LEU A 1 161 ? -3.574 -2.786 18.416 1.00 98.00 161 LEU A O 1
ATOM 1252 N N . LEU A 1 162 ? -5.383 -3.225 17.175 1.00 97.00 162 LEU A N 1
ATOM 1253 C CA . LEU A 1 162 ? -6.208 -3.705 18.295 1.00 97.00 162 LEU A CA 1
ATOM 1254 C C . LEU A 1 162 ? -5.578 -4.849 19.116 1.00 97.00 162 LEU A C 1
ATOM 1256 O O . LEU A 1 162 ? -5.683 -4.797 20.343 1.00 97.00 162 LEU A O 1
ATOM 1260 N N . PRO A 1 163 ? -4.942 -5.875 18.512 1.00 96.31 163 PRO A N 1
ATOM 1261 C CA . PRO A 1 163 ? -4.292 -6.939 19.275 1.00 96.31 163 PRO A CA 1
ATOM 1262 C C . PRO A 1 163 ? -2.898 -6.563 19.803 1.00 96.31 163 PRO A C 1
ATOM 1264 O O . PRO A 1 163 ? -2.334 -7.333 20.584 1.00 96.31 163 PRO A O 1
ATOM 1267 N N . GLU A 1 164 ? -2.321 -5.430 19.387 1.00 96.19 164 GLU A N 1
ATOM 1268 C CA . GLU A 1 164 ? -0.972 -5.042 19.799 1.00 96.19 164 GLU A CA 1
ATOM 1269 C C . GLU A 1 164 ? -0.953 -4.621 21.281 1.00 96.19 164 GLU A C 1
ATOM 1271 O O . GLU A 1 164 ? -1.743 -3.777 21.718 1.00 96.19 164 GLU A O 1
ATOM 1276 N N . PRO A 1 165 ? -0.054 -5.193 22.101 1.00 90.62 165 PRO A N 1
ATOM 1277 C CA . PRO A 1 165 ? 0.011 -4.856 23.512 1.00 90.62 165 PRO A CA 1
ATOM 1278 C C . PRO A 1 165 ? 0.602 -3.454 23.714 1.00 90.62 165 PRO A C 1
ATOM 1280 O O . PRO A 1 165 ? 1.610 -3.093 23.114 1.00 90.62 165 PRO A O 1
ATOM 1283 N N . ASN A 1 166 ? 0.043 -2.699 24.664 1.00 90.19 166 ASN A N 1
ATOM 1284 C CA . ASN A 1 166 ? 0.571 -1.404 25.121 1.00 90.19 166 ASN A CA 1
ATOM 1285 C C . ASN A 1 166 ? 0.628 -0.294 24.050 1.00 90.19 166 ASN A C 1
ATOM 1287 O O . ASN A 1 166 ? 1.522 0.554 24.092 1.00 90.19 166 ASN A O 1
ATOM 1291 N N . VAL A 1 167 ? -0.329 -0.254 23.118 1.00 95.50 167 VAL A N 1
ATOM 1292 C CA . VAL A 1 167 ? -0.495 0.896 22.213 1.00 95.50 167 VAL A CA 1
ATOM 1293 C C . VAL A 1 167 ? -0.857 2.141 23.034 1.00 95.50 167 VAL A C 1
ATOM 1295 O O . VAL A 1 167 ? -1.919 2.200 23.649 1.00 95.50 167 VAL A O 1
ATOM 1298 N N . ALA A 1 168 ? 0.041 3.131 23.070 1.00 95.19 168 ALA A N 1
ATOM 1299 C CA . ALA A 1 168 ? -0.152 4.359 23.849 1.00 95.19 168 ALA A CA 1
ATOM 1300 C C . ALA A 1 168 ? -1.179 5.315 23.216 1.00 95.19 168 ALA A C 1
ATOM 1302 O O . ALA A 1 168 ? -1.940 5.961 23.932 1.00 95.19 168 ALA A O 1
ATOM 1303 N N . SER A 1 169 ? -1.186 5.399 21.883 1.00 97.81 169 SER A N 1
ATOM 1304 C CA . SER A 1 169 ? -2.218 6.068 21.091 1.00 97.81 169 SER A CA 1
ATOM 1305 C C . SER A 1 169 ? -2.405 5.317 19.779 1.00 97.81 169 SER A C 1
ATOM 1307 O O . SER A 1 169 ? -1.469 5.176 18.989 1.00 97.81 169 SER A O 1
ATOM 1309 N N . PHE A 1 170 ? -3.624 4.842 19.541 1.00 98.19 170 PHE A N 1
ATOM 1310 C CA . PHE A 1 170 ? -4.025 4.179 18.305 1.00 98.19 170 PHE A CA 1
ATOM 1311 C C . PHE A 1 170 ? -3.969 5.142 17.120 1.00 98.19 170 PHE A C 1
ATOM 1313 O O . PHE A 1 170 ? -3.583 4.745 16.019 1.00 98.19 170 PHE A O 1
ATOM 1320 N N . LYS A 1 171 ? -4.315 6.416 17.335 1.00 98.38 171 LYS A N 1
ATOM 1321 C CA . LYS A 1 171 ? -4.205 7.446 16.299 1.00 98.38 171 LYS A CA 1
ATOM 1322 C C . LYS A 1 171 ? -2.757 7.670 15.882 1.00 98.38 171 LYS A C 1
ATOM 1324 O O . LYS A 1 171 ? -2.468 7.643 14.684 1.00 98.38 171 LYS A O 1
ATOM 1329 N N . ASP A 1 172 ? -1.864 7.909 16.837 1.00 98.19 172 ASP A N 1
ATOM 1330 C CA . ASP A 1 172 ? -0.476 8.243 16.520 1.00 98.19 172 ASP A CA 1
ATOM 1331 C C . ASP A 1 172 ? 0.231 7.030 15.907 1.00 98.19 172 ASP A C 1
ATOM 1333 O O . ASP A 1 172 ? 0.800 7.151 14.825 1.00 98.19 172 ASP A O 1
ATOM 1337 N N . ALA A 1 173 ? 0.072 5.835 16.491 1.00 98.06 173 ALA A N 1
ATOM 1338 C CA . ALA A 1 173 ? 0.628 4.601 15.931 1.00 98.06 173 ALA A CA 1
ATOM 1339 C C . ALA A 1 173 ? 0.104 4.318 14.511 1.00 98.06 173 ALA A C 1
ATOM 1341 O O . ALA A 1 173 ? 0.870 4.010 13.597 1.00 98.06 173 ALA A O 1
ATOM 1342 N N . GLY A 1 174 ? -1.205 4.465 14.290 1.00 97.75 174 GLY A N 1
ATOM 1343 C CA . GLY A 1 174 ? -1.813 4.218 12.984 1.00 97.75 174 GLY A CA 1
ATOM 1344 C C . GLY A 1 174 ? -1.378 5.220 11.918 1.00 97.75 174 GLY A C 1
ATOM 1345 O O . GLY A 1 174 ? -1.095 4.844 10.779 1.00 97.75 174 GLY A O 1
ATOM 1346 N N . THR A 1 175 ? -1.290 6.501 12.279 1.00 97.88 175 THR A N 1
ATOM 1347 C CA . THR A 1 175 ? -0.817 7.542 11.357 1.00 97.88 175 THR A CA 1
ATOM 1348 C C . THR A 1 175 ? 0.687 7.459 11.099 1.00 97.88 175 THR A C 1
ATOM 1350 O O . THR A 1 175 ? 1.106 7.749 9.979 1.00 97.88 175 THR A O 1
ATOM 1353 N N . GLU A 1 176 ? 1.488 7.002 12.066 1.00 97.19 176 GLU A N 1
ATOM 1354 C CA . GLU A 1 176 ? 2.922 6.738 11.903 1.00 97.19 176 GLU A CA 1
ATOM 1355 C C . GLU A 1 176 ? 3.182 5.585 10.927 1.00 97.19 176 GLU A C 1
ATOM 1357 O O . GLU A 1 176 ? 4.025 5.715 10.037 1.00 97.19 176 GLU A O 1
ATOM 1362 N N . ILE A 1 177 ? 2.415 4.492 11.021 1.00 96.44 177 ILE A N 1
ATOM 1363 C CA . ILE A 1 177 ? 2.480 3.393 10.046 1.00 96.44 177 ILE A CA 1
ATOM 1364 C C . ILE A 1 177 ? 2.212 3.929 8.639 1.00 96.44 177 ILE A C 1
ATOM 1366 O O . ILE A 1 177 ? 2.991 3.671 7.725 1.00 96.44 177 ILE A O 1
ATOM 1370 N N . LEU A 1 178 ? 1.142 4.710 8.457 1.00 96.12 178 LEU A N 1
ATOM 1371 C CA . LEU A 1 178 ? 0.783 5.268 7.149 1.00 96.12 178 LEU A CA 1
ATOM 1372 C C . LEU A 1 178 ? 1.725 6.383 6.660 1.00 96.12 178 LEU A C 1
ATOM 1374 O O . LEU A 1 178 ? 1.682 6.714 5.474 1.00 96.12 178 LEU A O 1
ATOM 1378 N N . ALA A 1 179 ? 2.576 6.931 7.535 1.00 94.75 179 ALA A N 1
ATOM 1379 C CA . ALA A 1 179 ? 3.599 7.925 7.195 1.00 94.75 179 ALA A CA 1
ATOM 1380 C C . ALA A 1 179 ? 4.856 7.350 6.567 1.00 94.75 179 ALA A C 1
ATOM 1382 O O . ALA A 1 179 ? 5.651 8.103 6.000 1.00 94.75 179 ALA A O 1
ATOM 1383 N N . GLN A 1 180 ? 5.022 6.034 6.618 1.00 93.88 180 GLN A N 1
ATOM 1384 C CA . GLN A 1 180 ? 6.124 5.376 5.944 1.00 93.88 180 GLN A CA 1
ATOM 1385 C C . GLN A 1 180 ? 5.999 5.505 4.420 1.00 93.88 180 GLN A C 1
ATOM 1387 O O . GLN A 1 180 ? 4.913 5.472 3.835 1.00 93.88 180 GLN A O 1
ATOM 1392 N N . ASP A 1 181 ? 7.146 5.615 3.752 1.00 93.25 181 ASP A N 1
ATOM 1393 C CA . ASP A 1 181 ? 7.200 5.669 2.294 1.00 93.25 181 ASP A CA 1
ATOM 1394 C C . ASP A 1 181 ? 7.041 4.265 1.695 1.00 93.25 181 ASP A C 1
ATOM 1396 O O . ASP A 1 181 ? 8.006 3.532 1.472 1.00 93.25 181 ASP A O 1
ATOM 1400 N N . PHE A 1 182 ? 5.799 3.870 1.431 1.00 92.19 182 PHE A N 1
ATOM 1401 C CA . PHE A 1 182 ? 5.504 2.601 0.761 1.00 92.19 182 PHE A CA 1
ATOM 1402 C C . PHE A 1 182 ? 5.601 2.685 -0.767 1.00 92.19 182 PHE A C 1
ATOM 1404 O O . PHE A 1 182 ? 5.674 1.654 -1.437 1.00 92.19 182 PHE A O 1
ATOM 1411 N N . LEU A 1 183 ? 5.605 3.895 -1.338 1.00 93.50 183 LEU A N 1
ATOM 1412 C CA . LEU A 1 183 ? 5.528 4.082 -2.786 1.00 93.50 183 LEU A CA 1
ATOM 1413 C C . LEU A 1 183 ? 6.906 4.032 -3.450 1.00 93.50 183 LEU A C 1
ATOM 1415 O O . LEU A 1 183 ? 7.031 3.465 -4.536 1.00 93.50 183 LEU A O 1
ATOM 1419 N N . SER A 1 184 ? 7.948 4.570 -2.811 1.00 96.19 184 SER A N 1
ATOM 1420 C CA . SER A 1 184 ? 9.308 4.540 -3.364 1.00 96.19 184 SER A CA 1
ATOM 1421 C C . SER A 1 184 ? 9.818 3.122 -3.629 1.00 96.19 184 SER A C 1
ATOM 1423 O O . SER A 1 184 ? 10.273 2.882 -4.749 1.00 96.19 184 SER A O 1
ATOM 1425 N N . PRO A 1 185 ? 9.709 2.153 -2.694 1.00 94.94 185 PRO A N 1
ATOM 1426 C CA . PRO A 1 185 ? 10.103 0.766 -2.957 1.00 94.94 185 PRO A CA 1
ATOM 1427 C C . PRO A 1 185 ? 9.310 0.117 -4.088 1.00 94.94 185 PRO A C 1
ATOM 1429 O O . PRO A 1 185 ? 9.887 -0.603 -4.903 1.00 94.94 185 PRO A O 1
ATOM 1432 N N . ALA A 1 186 ? 8.005 0.393 -4.172 1.00 93.75 186 ALA A N 1
ATOM 1433 C CA . ALA A 1 186 ? 7.151 -0.149 -5.224 1.00 93.75 186 ALA A CA 1
ATOM 1434 C C . ALA A 1 186 ? 7.569 0.372 -6.608 1.00 93.75 186 ALA A C 1
ATOM 1436 O O . ALA A 1 186 ? 7.753 -0.411 -7.536 1.00 93.75 186 ALA A O 1
ATOM 1437 N N . LEU A 1 187 ? 7.798 1.683 -6.745 1.00 95.25 187 LEU A N 1
ATOM 1438 C CA . LEU A 1 187 ? 8.249 2.274 -8.008 1.00 95.25 187 LEU A CA 1
ATOM 1439 C C . LEU A 1 187 ? 9.676 1.860 -8.370 1.00 95.25 187 LEU A C 1
ATOM 1441 O O . LEU A 1 187 ? 9.962 1.614 -9.541 1.00 95.25 187 LEU A O 1
ATOM 1445 N N . ALA A 1 188 ? 10.566 1.772 -7.382 1.00 95.38 188 ALA A N 1
ATOM 1446 C CA . ALA A 1 188 ? 11.924 1.291 -7.584 1.00 95.38 188 ALA A CA 1
ATOM 1447 C C . ALA A 1 188 ? 11.932 -0.162 -8.085 1.00 95.38 188 ALA A C 1
ATOM 1449 O O . ALA A 1 188 ? 12.614 -0.461 -9.059 1.00 95.38 188 ALA A O 1
ATOM 1450 N N . SER A 1 189 ? 11.125 -1.045 -7.495 1.00 93.06 189 SER A N 1
ATOM 1451 C CA . SER A 1 189 ? 11.006 -2.439 -7.953 1.00 93.06 189 SER A CA 1
ATOM 1452 C C . SER A 1 189 ? 10.410 -2.509 -9.360 1.00 93.06 189 SER A C 1
ATOM 1454 O O . SER A 1 189 ? 10.995 -3.110 -10.261 1.00 93.06 189 SER A O 1
ATOM 1456 N N . MET A 1 190 ? 9.317 -1.773 -9.587 1.00 93.00 190 MET A N 1
ATOM 1457 C CA . MET A 1 190 ? 8.605 -1.768 -10.862 1.00 93.00 190 MET A CA 1
ATOM 1458 C C . MET A 1 190 ? 9.494 -1.324 -12.030 1.00 93.00 190 MET A C 1
ATOM 1460 O O . MET A 1 190 ? 9.468 -1.940 -13.090 1.00 93.00 190 MET A O 1
ATOM 1464 N N . PHE A 1 191 ? 10.268 -0.246 -11.865 1.00 93.88 191 PHE A N 1
ATOM 1465 C CA . PHE A 1 191 ? 11.038 0.352 -12.962 1.00 93.88 191 PHE A CA 1
ATOM 1466 C C . PHE A 1 191 ? 12.469 -0.167 -13.108 1.00 93.88 191 PHE A C 1
ATOM 1468 O O . PHE A 1 191 ? 13.110 0.161 -14.109 1.00 93.88 191 PHE A O 1
ATOM 1475 N N . TYR A 1 192 ? 12.973 -0.948 -12.150 1.00 93.69 192 TYR A N 1
ATOM 1476 C CA . TYR A 1 192 ? 14.307 -1.538 -12.225 1.00 93.69 192 TYR A CA 1
ATOM 1477 C C . TYR A 1 192 ? 14.234 -3.069 -12.381 1.00 93.69 192 TYR A C 1
ATOM 1479 O O . TYR A 1 192 ? 14.254 -3.512 -13.534 1.00 93.69 192 TYR A O 1
ATOM 1487 N N . PRO A 1 193 ? 14.158 -3.891 -11.311 1.00 92.12 193 PRO A N 1
ATOM 1488 C CA . PRO A 1 193 ? 14.184 -5.344 -11.459 1.00 92.12 193 PRO A CA 1
ATOM 1489 C C . PRO A 1 193 ? 12.986 -5.887 -12.245 1.00 92.12 193 PRO A C 1
ATOM 1491 O O . PRO A 1 193 ? 13.198 -6.634 -13.201 1.00 92.12 193 PRO A O 1
ATOM 1494 N N . ASP A 1 194 ? 11.756 -5.478 -11.922 1.00 90.81 194 ASP A N 1
ATOM 1495 C CA . ASP A 1 194 ? 10.552 -6.096 -12.495 1.00 90.81 194 ASP A CA 1
ATOM 1496 C C . ASP A 1 194 ? 10.445 -5.825 -13.995 1.00 90.81 194 ASP A C 1
ATOM 1498 O O . ASP A 1 194 ? 10.143 -6.715 -14.791 1.00 90.81 194 ASP A O 1
ATOM 1502 N N . LEU A 1 195 ? 10.721 -4.583 -14.397 1.00 89.50 195 LEU A N 1
ATOM 1503 C CA . LEU A 1 195 ? 10.739 -4.190 -15.796 1.00 89.50 195 LEU A CA 1
ATOM 1504 C C . LEU A 1 195 ? 11.812 -4.949 -16.579 1.00 89.50 195 LEU A C 1
ATOM 1506 O O . LEU A 1 195 ? 11.533 -5.402 -17.686 1.00 89.50 195 LEU A O 1
ATOM 1510 N N . LEU A 1 196 ? 13.028 -5.078 -16.037 1.00 88.94 196 LEU A N 1
ATOM 1511 C CA . LEU A 1 196 ? 14.097 -5.792 -16.732 1.00 88.94 196 LEU A CA 1
ATOM 1512 C C . LEU A 1 196 ? 13.747 -7.271 -16.902 1.00 88.94 196 LEU A C 1
ATOM 1514 O O . LEU A 1 196 ? 13.960 -7.831 -17.978 1.00 88.94 196 LEU A O 1
ATOM 1518 N N . GLN A 1 197 ? 13.163 -7.878 -15.869 1.00 87.56 197 GLN A N 1
ATOM 1519 C CA . GLN A 1 197 ? 12.718 -9.264 -15.912 1.00 87.56 197 GLN A CA 1
ATOM 1520 C C . GLN A 1 197 ? 11.726 -9.498 -17.052 1.00 87.56 197 GLN A C 1
ATOM 1522 O O . GLN A 1 197 ? 11.775 -10.562 -17.658 1.00 87.56 197 GLN A O 1
ATOM 1527 N N . ARG A 1 198 ? 10.878 -8.525 -17.436 1.00 88.75 198 ARG A N 1
ATOM 1528 C CA . ARG A 1 198 ? 9.945 -8.688 -18.578 1.00 88.75 198 ARG A CA 1
ATOM 1529 C C . ARG A 1 198 ? 10.637 -9.067 -19.888 1.00 88.75 198 ARG A C 1
ATOM 1531 O O . ARG A 1 198 ? 9.977 -9.607 -20.764 1.00 88.75 198 ARG A O 1
ATOM 1538 N N . PHE A 1 199 ? 11.937 -8.819 -20.023 1.00 88.56 199 PHE A N 1
ATOM 1539 C CA . PHE A 1 199 ? 12.723 -9.148 -21.214 1.00 88.56 199 PHE A CA 1
ATOM 1540 C C . PHE A 1 199 ? 13.652 -10.356 -21.021 1.00 88.56 199 PHE A C 1
ATOM 1542 O O . PHE A 1 199 ? 14.519 -10.586 -21.864 1.00 88.56 199 PHE A O 1
ATOM 1549 N N . LEU A 1 200 ? 13.477 -11.123 -19.942 1.00 84.12 200 LEU A N 1
ATOM 1550 C CA . LEU A 1 200 ? 14.176 -12.376 -19.655 1.00 84.12 200 LEU A CA 1
ATOM 1551 C C . LEU A 1 200 ? 13.155 -13.534 -19.569 1.00 84.12 200 LEU A C 1
ATOM 1553 O O . LEU A 1 200 ? 12.041 -13.295 -19.097 1.00 84.12 200 LEU A O 1
ATOM 1557 N N . PRO A 1 201 ? 13.491 -14.740 -20.069 1.00 76.06 201 PRO A N 1
ATOM 1558 C CA . PRO A 1 201 ? 12.619 -15.912 -19.996 1.00 76.06 201 PRO A CA 1
ATOM 1559 C C . PRO A 1 201 ? 12.539 -16.505 -18.586 1.00 76.06 201 PRO A C 1
ATOM 1561 O O . PRO A 1 201 ? 13.527 -16.366 -17.825 1.00 76.06 201 PRO A O 1
#

Sequence (201 aa):
MAAIALLLLVLFTITPTAAQNFGLGTILCLVAASWVTFGGFLVYLSRIWRFPVIASLLVLALLFSFWNDNHIVRLAPPQEIPRLDVLKAFDNWYVLVEDQRRGETHPLYIVATESSGIRAAYWTVAVLGEIQDKNPNFAAHLFAINGVSGGSLGAAVFEALLPEPNVASFKDAGTEILAQDFLSPALASMFYPDLLQRFLP